Protein AF-A0A8H7SDT6-F1 (afdb_monomer_lite)

Organism: NCBI:txid1195481

pLDDT: mean 73.83, std 13.92, range [37.19, 90.38]

Foldseek 3Di:
DVVVVVVVVVVVPDDDDQDAPLLVVLVVLLVVLVVQCVVCVVVVVLVSNLCSLQVVLLLNLLSLLCLQFLVPVHRNPCDPSVVVVVVVCVVCVPLSLVSNLVVLVCLQPVDPPDPPNVRSVVSSVVSLCCSLPVSLVVVCVVCLVRVVVSVDDSCNCVVPVVSVVRSNVSSNVSSVVVVVSNVVVVQAFDDWAAPPRSPKIWTWGDDPNDIDIDIDD

Radius of gyration: 19.82 Å; chains: 1; bounding box: 47×37×62 Å

Sequence (217 aa):
MTLLHTLFSLSSTSSSSRSHTFPPIFVLFHMLFQISHLVAHLFGILTLERFCVVYGTSLYWTGWLMGTFVFKSERLPLDFTVIAFWLLMLERRNAWGLIQWEFASQLEDTSQDQPIAFGNTVRLITYRIWTIFGVGLAWACIYLPLATHDGYSLSSLLLNPMNLIRWYFATIISGLGMICYWSFWTFQYRGVVWQRELRKGIAVWYSDGIARAADII

Structure (mmCIF, N/CA/C/O backbone):
data_AF-A0A8H7SDT6-F1
#
_entry.id   AF-A0A8H7SDT6-F1
#
loop_
_atom_site.group_PDB
_atom_site.id
_atom_site.type_symbol
_atom_site.label_atom_id
_atom_site.label_alt_id
_atom_site.label_comp_id
_atom_site.label_asym_id
_atom_site.label_entity_id
_atom_site.label_seq_id
_atom_site.pdbx_PDB_ins_code
_atom_site.Cartn_x
_atom_site.Cartn_y
_atom_site.Cartn_z
_atom_site.occupancy
_atom_site.B_iso_or_equiv
_atom_site.auth_seq_id
_atom_site.auth_comp_id
_atom_site.auth_asym_id
_atom_site.auth_atom_id
_atom_site.pdbx_PDB_model_num
ATOM 1 N N . MET A 1 1 ? -17.157 -15.741 -17.767 1.00 43.75 1 MET A N 1
ATOM 2 C CA . MET A 1 1 ? -16.153 -16.067 -18.811 1.00 43.75 1 MET A CA 1
ATOM 3 C C . MET A 1 1 ? -15.942 -14.943 -19.822 1.00 43.75 1 MET A C 1
ATOM 5 O O . MET A 1 1 ? -14.801 -14.699 -20.178 1.00 43.75 1 MET A O 1
ATOM 9 N N . THR A 1 2 ? -16.978 -14.216 -20.242 1.00 39.56 2 THR A N 1
ATOM 10 C CA . THR A 1 2 ? -16.886 -13.112 -21.221 1.00 39.56 2 THR A CA 1
ATOM 11 C C . THR A 1 2 ? -16.048 -11.913 -20.758 1.00 39.56 2 THR A C 1
ATOM 13 O O . THR A 1 2 ? -15.334 -11.339 -21.572 1.00 39.56 2 THR A O 1
ATOM 16 N N . LEU A 1 3 ? -16.061 -11.586 -19.459 1.00 37.41 3 LEU A N 1
ATOM 17 C CA . LEU A 1 3 ? -15.302 -10.465 -18.872 1.00 37.41 3 LEU A CA 1
ATOM 18 C C . LEU A 1 3 ? -13.789 -10.753 -18.762 1.00 37.41 3 LEU A C 1
ATOM 20 O O . LEU A 1 3 ? -12.955 -9.887 -18.997 1.00 37.41 3 LEU A O 1
ATOM 24 N N . LEU A 1 4 ? -13.428 -12.011 -18.486 1.00 38.66 4 LEU A N 1
ATOM 25 C CA . LEU A 1 4 ? -12.032 -12.463 -18.446 1.00 38.66 4 LEU A CA 1
ATOM 26 C C . LEU A 1 4 ? -11.419 -12.506 -19.856 1.00 38.66 4 LEU A C 1
ATOM 28 O O . LEU A 1 4 ? -10.264 -12.145 -20.047 1.00 38.66 4 LEU A O 1
ATOM 32 N N . HIS A 1 5 ? -12.222 -12.905 -20.847 1.00 40.00 5 HIS A N 1
ATOM 33 C CA . HIS A 1 5 ? -11.818 -12.941 -22.251 1.00 40.00 5 HIS A CA 1
ATOM 34 C C . HIS A 1 5 ? -11.671 -11.535 -22.851 1.00 40.00 5 HIS A C 1
ATOM 36 O O . HIS A 1 5 ? -10.777 -11.322 -23.662 1.00 40.00 5 HIS A O 1
ATOM 42 N N . THR A 1 6 ? -12.499 -10.572 -22.418 1.00 44.81 6 THR A N 1
ATOM 43 C CA . THR A 1 6 ? -12.369 -9.155 -22.809 1.00 44.81 6 THR A CA 1
ATOM 44 C C . THR A 1 6 ? -11.182 -8.468 -22.133 1.00 44.81 6 THR A C 1
ATOM 46 O O . THR A 1 6 ? -10.499 -7.676 -22.778 1.00 44.81 6 THR A O 1
ATOM 49 N N . LEU A 1 7 ? -10.865 -8.820 -20.881 1.00 42.88 7 LEU A N 1
ATOM 50 C CA . LEU A 1 7 ? -9.640 -8.370 -20.203 1.00 42.88 7 LEU A CA 1
ATOM 51 C C . LEU A 1 7 ? -8.373 -8.911 -20.890 1.00 42.88 7 LEU A C 1
ATOM 53 O O . LEU A 1 7 ? -7.424 -8.160 -21.114 1.00 42.88 7 LEU A O 1
ATOM 57 N N . PHE A 1 8 ? -8.370 -10.185 -21.299 1.00 43.62 8 PHE A N 1
ATOM 58 C CA . PHE A 1 8 ? -7.257 -10.769 -22.055 1.00 43.62 8 PHE A CA 1
ATOM 59 C C . PHE A 1 8 ? -7.137 -10.200 -23.477 1.00 43.62 8 PHE A C 1
ATOM 61 O O . PHE A 1 8 ? -6.024 -9.984 -23.949 1.00 43.62 8 PHE A O 1
ATOM 68 N N . SER A 1 9 ? -8.255 -9.908 -24.154 1.00 41.97 9 SER A N 1
ATOM 69 C CA . SER A 1 9 ? -8.221 -9.355 -25.512 1.00 41.97 9 SER A CA 1
ATOM 70 C C . SER A 1 9 ? -7.807 -7.881 -25.551 1.00 41.97 9 SER A C 1
ATOM 72 O O . SER A 1 9 ? -7.074 -7.504 -26.460 1.00 41.97 9 SER A O 1
ATOM 74 N N . LEU A 1 10 ? -8.184 -7.054 -24.563 1.00 45.53 10 LEU A N 1
ATOM 75 C CA . LEU A 1 10 ? -7.701 -5.661 -24.489 1.00 45.53 10 LEU A CA 1
ATOM 76 C C . LEU A 1 10 ? -6.196 -5.574 -24.198 1.00 45.53 10 LEU A C 1
ATOM 78 O O . LEU A 1 10 ? -5.529 -4.664 -24.681 1.00 45.53 10 LEU A O 1
ATOM 82 N N . SER A 1 11 ? -5.652 -6.556 -23.476 1.00 43.59 11 SER A N 1
ATOM 83 C CA . SER A 1 11 ? -4.210 -6.666 -23.211 1.00 43.59 11 SER A CA 1
ATOM 84 C C . SER A 1 11 ? -3.388 -6.975 -24.474 1.00 43.59 11 SER A C 1
ATOM 86 O O . SER A 1 11 ? -2.169 -6.831 -24.468 1.00 43.59 11 SER A O 1
ATOM 88 N N . SER A 1 12 ? -4.038 -7.426 -25.555 1.00 39.81 12 SER A N 1
ATOM 89 C CA . SER A 1 12 ? -3.375 -7.949 -26.758 1.00 39.81 12 SER A CA 1
ATOM 90 C C . SER A 1 12 ? -3.260 -6.952 -27.920 1.00 39.81 12 SER A C 1
ATOM 92 O O . SER A 1 12 ? -2.607 -7.255 -28.914 1.00 39.81 12 SER A O 1
ATOM 94 N N . THR A 1 13 ? -3.850 -5.755 -27.813 1.00 37.19 13 THR A N 1
ATOM 95 C CA . THR A 1 13 ? -3.964 -4.808 -28.942 1.00 37.19 13 THR A CA 1
ATOM 96 C C . THR A 1 13 ? -2.941 -3.666 -28.982 1.00 37.19 13 THR A C 1
ATOM 98 O O . THR A 1 13 ? -3.062 -2.790 -29.832 1.00 37.19 13 THR A O 1
ATOM 101 N N . SER A 1 14 ? -1.895 -3.663 -28.149 1.00 39.12 14 SER A N 1
ATOM 102 C CA . SER A 1 14 ? -0.826 -2.649 -28.227 1.00 39.12 14 SER A CA 1
ATOM 103 C C . SER A 1 14 ? 0.556 -3.271 -28.437 1.00 39.12 14 SER A C 1
ATOM 105 O O . SER A 1 14 ? 1.418 -3.233 -27.562 1.00 39.12 14 SER A O 1
ATOM 107 N N . SER A 1 15 ? 0.792 -3.849 -29.614 1.00 42.88 15 SER A N 1
ATOM 108 C CA . SER A 1 15 ? 2.134 -4.250 -30.042 1.00 42.88 15 SER A CA 1
ATOM 109 C C . SER A 1 15 ? 2.679 -3.277 -31.087 1.00 42.88 15 SER A C 1
ATOM 111 O O . SER A 1 15 ? 2.311 -3.373 -32.255 1.00 42.88 15 SER A O 1
ATOM 113 N N . SER A 1 16 ? 3.577 -2.373 -30.680 1.00 42.41 16 SER A N 1
ATOM 114 C CA . SER A 1 16 ? 4.686 -1.885 -31.521 1.00 42.41 16 SER A CA 1
ATOM 115 C C . SER A 1 16 ? 5.548 -0.853 -30.775 1.00 42.41 16 SER A C 1
ATOM 117 O O . SER A 1 16 ? 5.334 0.344 -30.929 1.00 42.41 16 SER A O 1
ATOM 119 N N . SER A 1 17 ? 6.537 -1.340 -30.014 1.00 40.00 17 SER A N 1
ATOM 120 C CA . SER A 1 17 ? 7.927 -0.837 -29.893 1.00 40.00 17 SER A CA 1
ATOM 121 C C . SER A 1 17 ? 8.474 -1.168 -28.498 1.00 40.00 17 SER A C 1
ATOM 123 O O . SER A 1 17 ? 8.048 -0.549 -27.541 1.00 40.00 17 SER A O 1
ATOM 125 N N . ARG A 1 18 ? 9.390 -2.147 -28.389 1.00 48.03 18 ARG A N 1
ATOM 126 C CA . ARG A 1 18 ? 10.001 -2.648 -27.130 1.00 48.03 18 ARG A CA 1
ATOM 127 C C . ARG A 1 18 ? 9.020 -2.776 -25.959 1.00 48.03 18 ARG A C 1
ATOM 129 O O . ARG A 1 18 ? 8.924 -1.901 -25.117 1.00 48.03 18 ARG A O 1
ATOM 136 N N . SER A 1 19 ? 8.362 -3.926 -25.884 1.00 56.31 19 SER A N 1
ATOM 137 C CA . SER A 1 19 ? 7.529 -4.322 -24.750 1.00 56.31 19 SER A CA 1
ATOM 138 C C . SER A 1 19 ? 8.349 -4.354 -23.458 1.00 56.31 19 SER A C 1
ATOM 140 O O . SER A 1 19 ? 9.050 -5.331 -23.205 1.00 56.31 19 SER A O 1
ATOM 142 N N . HIS A 1 20 ? 8.264 -3.282 -22.674 1.00 68.00 20 HIS A N 1
ATOM 143 C CA . HIS A 1 20 ? 8.811 -3.224 -21.328 1.00 68.00 20 HIS A CA 1
ATOM 144 C C . HIS A 1 20 ? 8.036 -4.167 -20.401 1.00 68.00 20 HIS A C 1
ATOM 146 O O . HIS A 1 20 ? 6.814 -4.307 -20.496 1.00 68.00 20 HIS A O 1
ATOM 152 N N . THR A 1 21 ? 8.731 -4.806 -19.464 1.00 75.69 21 THR A N 1
ATOM 153 C CA . THR A 1 21 ? 8.127 -5.791 -18.554 1.00 75.69 21 THR A CA 1
ATOM 154 C C . THR A 1 21 ? 7.297 -5.163 -17.431 1.00 75.69 21 THR A C 1
ATOM 156 O O . THR A 1 21 ? 6.429 -5.834 -16.876 1.00 75.69 21 THR A O 1
ATOM 159 N N . PHE A 1 22 ? 7.492 -3.882 -17.093 1.00 79.75 22 PHE A N 1
ATOM 160 C CA . PHE A 1 22 ? 6.820 -3.258 -15.942 1.00 79.75 22 PHE A CA 1
ATOM 161 C C . PHE A 1 22 ? 5.282 -3.184 -16.056 1.00 79.75 22 PHE A C 1
ATOM 163 O O . PHE A 1 22 ? 4.613 -3.634 -15.121 1.00 79.75 22 PHE A O 1
ATOM 170 N N . PRO A 1 23 ? 4.681 -2.680 -17.157 1.00 78.62 23 PRO A N 1
ATOM 171 C CA . PRO A 1 23 ? 3.223 -2.618 -17.288 1.00 78.62 23 PRO A CA 1
ATOM 172 C C . PRO A 1 23 ? 2.503 -3.970 -17.111 1.00 78.62 23 PRO A C 1
ATOM 174 O O . PRO A 1 23 ? 1.574 -4.024 -16.300 1.00 78.62 23 PRO A O 1
ATOM 177 N N . PRO A 1 24 ? 2.910 -5.083 -17.762 1.00 78.69 24 PRO A N 1
ATOM 178 C CA . PRO A 1 24 ? 2.239 -6.367 -17.559 1.00 78.69 24 PRO A CA 1
ATOM 179 C C . PRO A 1 24 ? 2.420 -6.921 -16.138 1.00 78.69 24 PRO A C 1
ATOM 181 O O . PRO A 1 24 ? 1.489 -7.529 -15.611 1.00 78.69 24 PRO A O 1
ATOM 184 N N . ILE A 1 25 ? 3.556 -6.673 -15.471 1.00 83.56 25 ILE A N 1
ATOM 185 C CA . ILE A 1 25 ? 3.744 -7.046 -14.055 1.00 83.56 25 ILE A CA 1
ATOM 186 C C . ILE A 1 25 ? 2.787 -6.259 -13.161 1.00 83.56 25 ILE A C 1
ATOM 188 O O . ILE A 1 25 ? 2.168 -6.829 -12.263 1.00 83.56 25 ILE A O 1
ATOM 192 N N . PHE A 1 26 ? 2.649 -4.954 -13.397 1.00 84.25 26 PHE A N 1
ATOM 193 C CA . PHE A 1 26 ? 1.745 -4.115 -12.620 1.00 84.25 26 PHE A CA 1
ATOM 194 C C . PHE A 1 26 ? 0.282 -4.544 -12.804 1.00 84.25 26 PHE A C 1
ATOM 196 O O . PHE A 1 26 ? -0.457 -4.641 -11.824 1.00 84.25 26 PHE A O 1
ATOM 203 N N . VAL A 1 27 ? -0.126 -4.883 -14.032 1.00 82.12 27 VAL A N 1
ATOM 204 C CA . VAL A 1 27 ? -1.462 -5.435 -14.312 1.00 82.12 27 VAL A CA 1
ATOM 205 C C . VAL A 1 27 ? -1.656 -6.787 -13.624 1.00 82.12 27 VAL A C 1
ATOM 207 O O . VAL A 1 27 ? -2.695 -7.009 -13.003 1.00 82.12 27 VAL A O 1
ATOM 210 N N . LEU A 1 28 ? -0.662 -7.678 -13.663 1.00 84.94 28 LEU A N 1
ATOM 211 C CA . LEU A 1 28 ? -0.719 -8.952 -12.946 1.00 84.94 28 LEU A CA 1
ATOM 212 C C . LEU A 1 28 ? -0.875 -8.733 -11.436 1.00 84.94 28 LEU A C 1
ATOM 214 O O . LEU A 1 28 ? -1.731 -9.357 -10.812 1.00 84.94 28 LEU A O 1
ATOM 218 N N . PHE A 1 29 ? -0.099 -7.814 -10.857 1.00 87.75 29 PHE A N 1
ATOM 219 C CA . PHE A 1 29 ? -0.225 -7.433 -9.454 1.00 87.75 29 PHE A CA 1
ATOM 220 C C . PHE A 1 29 ? -1.623 -6.885 -9.140 1.00 87.75 29 PHE A C 1
ATOM 222 O O . PHE A 1 29 ? -2.227 -7.307 -8.158 1.00 87.75 29 PHE A O 1
ATOM 229 N N . HIS A 1 30 ? -2.174 -6.007 -9.985 1.00 84.50 30 HIS A N 1
ATOM 230 C CA . HIS A 1 30 ? -3.542 -5.501 -9.842 1.00 84.50 30 HIS A CA 1
ATOM 231 C C . HIS A 1 30 ? -4.562 -6.648 -9.830 1.00 84.50 30 HIS A C 1
ATOM 233 O O . HIS A 1 30 ? -5.402 -6.718 -8.936 1.00 84.50 30 HIS A O 1
ATOM 239 N N . MET A 1 31 ? -4.472 -7.581 -10.781 1.00 83.56 31 MET A N 1
ATOM 240 C CA . MET A 1 31 ? -5.381 -8.727 -10.850 1.00 83.56 31 MET A CA 1
ATOM 241 C C . MET A 1 31 ? -5.257 -9.617 -9.610 1.00 83.56 31 MET A C 1
ATOM 243 O O . MET A 1 31 ? -6.269 -9.995 -9.026 1.00 83.56 31 MET A O 1
ATOM 247 N N . LEU A 1 32 ? -4.033 -9.907 -9.161 1.00 88.94 32 LEU A N 1
ATOM 248 C CA . LEU A 1 32 ? -3.786 -10.678 -7.941 1.00 88.94 32 LEU A CA 1
ATOM 249 C C . LEU A 1 32 ? -4.316 -9.969 -6.695 1.00 88.94 32 LEU A C 1
ATOM 251 O O . LEU A 1 32 ? -4.893 -10.622 -5.829 1.00 88.94 32 LEU A O 1
ATOM 255 N N . PHE A 1 33 ? -4.166 -8.648 -6.612 1.00 87.56 33 PHE A N 1
ATOM 256 C CA . PHE A 1 33 ? -4.707 -7.836 -5.528 1.00 87.56 33 PHE A CA 1
ATOM 257 C C . PHE A 1 33 ? -6.238 -7.934 -5.476 1.00 87.56 33 PHE A C 1
ATOM 259 O O . PHE A 1 33 ? -6.797 -8.254 -4.426 1.00 87.56 33 PHE A O 1
ATOM 266 N N . GLN A 1 34 ? -6.910 -7.759 -6.618 1.00 83.88 34 GLN A N 1
ATOM 267 C CA . GLN A 1 34 ? -8.369 -7.861 -6.718 1.00 83.88 34 GLN A CA 1
ATOM 268 C C . GLN A 1 34 ? -8.876 -9.273 -6.407 1.00 83.88 34 GLN A C 1
ATOM 270 O O . GLN A 1 34 ? -9.829 -9.435 -5.647 1.00 83.88 34 GLN A O 1
ATOM 275 N N . ILE A 1 35 ? -8.221 -10.307 -6.946 1.00 85.88 35 ILE A N 1
ATOM 276 C CA . ILE A 1 35 ? -8.571 -11.707 -6.679 1.00 85.88 35 ILE A CA 1
ATOM 277 C C . ILE A 1 35 ? -8.374 -12.030 -5.198 1.00 85.88 35 ILE A C 1
ATOM 279 O O . ILE A 1 35 ? -9.262 -12.617 -4.591 1.00 85.88 35 ILE A O 1
ATOM 283 N N . SER A 1 36 ? -7.255 -11.622 -4.597 1.00 88.19 36 SER A N 1
ATOM 284 C CA . SER A 1 36 ? -6.976 -11.875 -3.176 1.00 88.19 36 SER A CA 1
ATOM 285 C C . SER A 1 36 ? -8.022 -11.217 -2.285 1.00 88.19 36 SER A C 1
ATOM 287 O O . SER A 1 36 ? -8.520 -11.843 -1.352 1.00 88.19 36 SER A O 1
ATOM 289 N N . HIS A 1 37 ? -8.412 -9.984 -2.610 1.00 83.50 37 HIS A N 1
ATOM 290 C CA . HIS A 1 37 ? -9.448 -9.268 -1.882 1.00 83.50 37 HIS A CA 1
ATOM 291 C C . HIS A 1 37 ? -10.833 -9.914 -2.071 1.00 83.50 37 HIS A C 1
ATOM 293 O O . HIS A 1 37 ? -11.572 -10.092 -1.104 1.00 83.50 37 HIS A O 1
ATOM 299 N N . LEU A 1 38 ? -11.171 -10.344 -3.291 1.00 84.50 38 LEU A N 1
ATOM 300 C CA . LEU A 1 38 ? -12.404 -11.083 -3.571 1.00 84.50 38 LEU A CA 1
ATOM 301 C C . LEU A 1 38 ? -12.450 -12.417 -2.812 1.00 84.50 38 LEU A C 1
ATOM 303 O O . LEU A 1 38 ? -13.470 -12.742 -2.211 1.00 84.50 38 LEU A O 1
ATOM 307 N N . VAL A 1 39 ? -11.352 -13.173 -2.799 1.00 86.12 39 VAL A N 1
ATOM 308 C CA . VAL A 1 39 ? -11.220 -14.437 -2.060 1.00 86.12 39 VAL A CA 1
ATOM 309 C C . VAL A 1 39 ? -11.364 -14.189 -0.560 1.00 86.12 39 VAL A C 1
ATOM 311 O O . VAL A 1 39 ? -12.178 -14.846 0.087 1.00 86.12 39 VAL A O 1
ATOM 314 N N . ALA A 1 40 ? -10.650 -13.205 -0.008 1.00 87.38 40 ALA A N 1
ATOM 315 C CA . ALA A 1 40 ? -10.779 -12.833 1.398 1.00 87.38 40 ALA A CA 1
ATOM 316 C C . ALA A 1 40 ? -12.236 -12.499 1.755 1.00 87.38 40 ALA A C 1
ATOM 318 O O . ALA A 1 40 ? -12.760 -12.968 2.768 1.00 87.38 40 ALA A O 1
ATOM 319 N N . HIS A 1 41 ? -12.919 -11.773 0.870 1.00 82.19 41 HIS A N 1
ATOM 320 C CA . HIS A 1 41 ? -14.311 -11.393 1.046 1.00 82.19 41 HIS A CA 1
ATOM 321 C C . HIS A 1 41 ? -15.275 -12.592 0.994 1.00 82.19 41 HIS A C 1
ATOM 323 O O . HIS A 1 41 ? -16.106 -12.749 1.896 1.00 82.19 41 HIS A O 1
ATOM 329 N N . LEU A 1 42 ? -15.154 -13.449 -0.025 1.00 84.19 42 LEU A N 1
ATOM 330 C CA . LEU A 1 42 ? -16.029 -14.608 -0.238 1.00 84.19 42 LEU A CA 1
ATOM 331 C C . LEU A 1 42 ? -15.897 -15.648 0.877 1.00 84.19 42 LEU A C 1
ATOM 333 O O . LEU A 1 42 ? -16.906 -16.169 1.346 1.00 84.19 42 LEU A O 1
ATOM 337 N N . PHE A 1 43 ? -14.671 -15.916 1.326 1.00 88.00 43 PHE A N 1
ATOM 338 C CA . PHE A 1 43 ? -14.394 -16.938 2.338 1.00 88.00 43 PHE A CA 1
ATOM 339 C C . PHE A 1 43 ? -14.342 -16.393 3.771 1.00 88.00 43 PHE A C 1
ATOM 341 O O . PHE A 1 43 ? -14.161 -17.165 4.706 1.00 88.00 43 PHE A O 1
ATOM 348 N N . GLY A 1 44 ? -14.503 -15.081 3.969 1.00 84.50 44 GLY A N 1
ATOM 349 C CA . GLY A 1 44 ? -14.465 -14.479 5.306 1.00 84.50 44 GLY A CA 1
ATOM 350 C C . GLY A 1 44 ? -13.086 -14.518 5.966 1.00 84.50 44 GLY A C 1
ATOM 351 O O . GLY A 1 44 ? -12.995 -14.589 7.186 1.00 84.50 44 GLY A O 1
ATOM 352 N N . ILE A 1 45 ? -12.008 -14.473 5.179 1.00 87.94 45 ILE A N 1
ATOM 353 C CA . ILE A 1 45 ? -10.633 -14.540 5.688 1.00 87.94 45 ILE A CA 1
ATOM 354 C C . ILE A 1 45 ? -10.170 -13.130 6.072 1.00 87.94 45 ILE A C 1
ATOM 356 O O . ILE A 1 45 ? -9.499 -12.435 5.309 1.00 87.94 45 ILE A O 1
ATOM 360 N N . LEU A 1 46 ? -10.525 -12.705 7.280 1.00 84.31 46 LEU A N 1
ATOM 361 C CA . LEU A 1 46 ? -10.327 -11.333 7.766 1.00 84.31 46 LEU A CA 1
ATOM 362 C C . LEU A 1 46 ? -8.858 -10.925 7.855 1.00 84.31 46 LEU A C 1
ATOM 364 O O . LEU A 1 46 ? -8.501 -9.791 7.549 1.00 84.31 46 LEU A O 1
ATOM 368 N N . THR A 1 47 ? -7.986 -11.855 8.239 1.00 86.31 47 THR A N 1
ATOM 369 C CA . THR A 1 47 ? -6.541 -11.606 8.300 1.00 86.31 47 THR A CA 1
ATOM 370 C C . THR A 1 47 ? -5.977 -11.300 6.913 1.00 86.31 47 THR A C 1
ATOM 372 O O . THR A 1 47 ? -5.156 -10.396 6.766 1.00 86.31 47 THR A O 1
ATOM 375 N N . LEU A 1 48 ? -6.458 -12.005 5.884 1.00 87.62 48 LEU A N 1
ATOM 376 C CA . LEU A 1 48 ? -6.068 -11.751 4.501 1.00 87.62 48 LEU A CA 1
ATOM 377 C C . LEU A 1 48 ? -6.612 -10.401 4.022 1.00 87.62 48 LEU A C 1
ATOM 379 O O . LEU A 1 48 ? -5.862 -9.637 3.427 1.00 87.62 48 LEU A O 1
ATOM 383 N N . GLU A 1 49 ? -7.867 -10.071 4.342 1.00 85.75 49 GLU A N 1
ATOM 384 C CA . GLU A 1 49 ? -8.472 -8.770 4.014 1.00 85.75 49 GLU A CA 1
ATOM 385 C C . GLU A 1 49 ? -7.669 -7.614 4.632 1.00 85.75 49 GLU A C 1
ATOM 387 O O . GLU A 1 49 ? -7.284 -6.684 3.924 1.00 85.75 49 GLU A O 1
ATOM 392 N N . ARG A 1 50 ? -7.297 -7.721 5.916 1.00 87.38 50 ARG A N 1
ATOM 393 C CA . ARG A 1 50 ? -6.428 -6.747 6.600 1.00 87.38 50 ARG A CA 1
ATOM 394 C C . ARG A 1 50 ? -5.077 -6.600 5.908 1.00 87.38 50 ARG A C 1
ATOM 396 O O . ARG A 1 50 ? -4.644 -5.476 5.662 1.00 87.38 50 ARG A O 1
ATOM 403 N N . PHE A 1 51 ? -4.413 -7.701 5.557 1.00 89.44 51 PHE A N 1
ATOM 404 C CA . PHE A 1 51 ? -3.122 -7.631 4.870 1.00 89.44 51 PHE A CA 1
ATOM 405 C C . PHE A 1 51 ? -3.226 -7.054 3.458 1.00 89.44 51 PHE A C 1
ATOM 407 O O . PHE A 1 51 ? -2.379 -6.244 3.075 1.00 89.44 51 PHE A O 1
ATOM 414 N N . CYS A 1 52 ? -4.270 -7.401 2.705 1.00 88.69 52 CYS A N 1
ATOM 415 C CA . CYS A 1 52 ? -4.547 -6.794 1.408 1.00 88.69 52 CYS A CA 1
ATOM 416 C C . CYS A 1 52 ? -4.731 -5.278 1.550 1.00 88.69 52 CYS A C 1
ATOM 418 O O . CYS A 1 52 ? -4.076 -4.521 0.840 1.00 88.69 52 CYS A O 1
ATOM 420 N N . VAL A 1 53 ? -5.538 -4.820 2.507 1.00 87.75 53 VAL A N 1
ATOM 421 C CA . VAL A 1 53 ? -5.772 -3.385 2.719 1.00 87.75 53 VAL A CA 1
ATOM 422 C C . VAL A 1 53 ? -4.496 -2.663 3.157 1.00 87.75 53 VAL A C 1
ATOM 424 O O . VAL A 1 53 ? -4.130 -1.654 2.563 1.00 87.75 53 VAL A O 1
ATOM 427 N N . VAL A 1 54 ? -3.780 -3.173 4.157 1.00 88.50 54 VAL A N 1
ATOM 428 C CA . VAL A 1 54 ? -2.618 -2.486 4.745 1.00 88.50 54 VAL A CA 1
ATOM 429 C C . VAL A 1 54 ? -1.409 -2.506 3.802 1.00 88.50 54 VAL A C 1
ATOM 431 O O . VAL A 1 54 ? -0.837 -1.464 3.463 1.00 88.50 54 VAL A O 1
ATOM 434 N N . TYR A 1 55 ? -1.009 -3.697 3.356 1.00 89.81 55 TYR A N 1
ATOM 435 C CA . TYR A 1 55 ? 0.209 -3.887 2.570 1.00 89.81 55 TYR A CA 1
ATOM 436 C C . TYR A 1 55 ? -0.055 -3.786 1.071 1.00 89.81 55 TYR A C 1
ATOM 438 O O . TYR A 1 55 ? 0.720 -3.155 0.352 1.00 89.81 55 TYR A O 1
ATOM 446 N N . GLY A 1 56 ? -1.159 -4.369 0.604 1.00 88.50 56 GLY A N 1
ATOM 447 C CA . GLY A 1 56 ? -1.524 -4.373 -0.810 1.00 88.50 56 GLY A CA 1
ATOM 448 C C . GLY A 1 56 ? -1.834 -2.974 -1.342 1.00 88.50 56 GLY A C 1
ATOM 449 O O . GLY A 1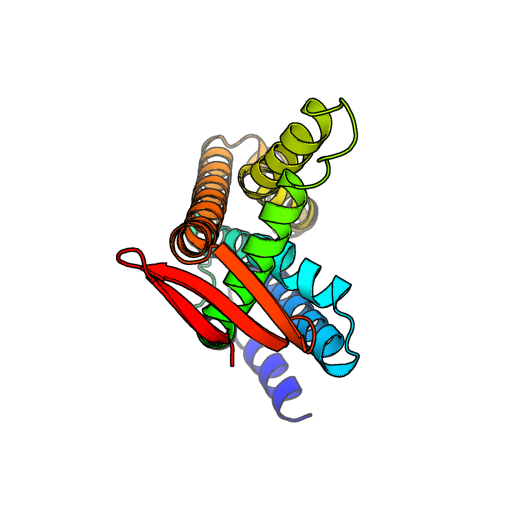 56 ? -1.317 -2.621 -2.397 1.00 88.50 56 GLY A O 1
ATOM 450 N N . THR A 1 57 ? -2.565 -2.137 -0.596 1.00 87.31 57 THR A N 1
ATOM 451 C CA . THR A 1 57 ? -2.827 -0.740 -1.003 1.00 87.31 57 THR A CA 1
ATOM 452 C C . THR A 1 57 ? -1.535 0.070 -1.101 1.00 87.31 57 THR A C 1
ATOM 454 O O . THR A 1 57 ? -1.333 0.800 -2.069 1.00 87.31 57 THR A O 1
ATOM 457 N N . SER A 1 58 ? -0.6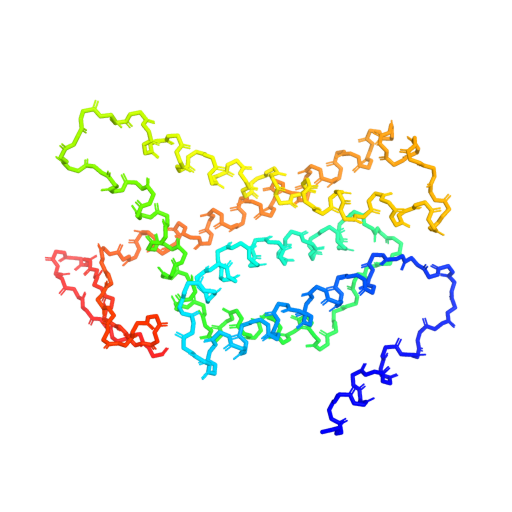18 -0.112 -0.145 1.00 88.75 58 SER A N 1
ATOM 458 C CA . SER A 1 58 ? 0.692 0.550 -0.154 1.00 88.75 58 SER A CA 1
ATOM 459 C C . SER A 1 58 ? 1.534 0.123 -1.366 1.00 88.75 58 SER A C 1
ATOM 461 O O . SER A 1 58 ? 2.098 0.973 -2.061 1.00 88.75 58 SER A O 1
ATOM 463 N N . LEU A 1 59 ? 1.586 -1.184 -1.658 1.00 90.00 59 LEU A N 1
ATOM 464 C CA . LEU A 1 59 ? 2.235 -1.739 -2.853 1.00 90.00 59 LEU A CA 1
ATOM 465 C C . LEU A 1 59 ? 1.601 -1.212 -4.139 1.00 90.00 59 LEU A C 1
ATOM 467 O O . LEU A 1 59 ? 2.329 -0.775 -5.026 1.00 90.00 59 LEU A O 1
ATOM 471 N N . TYR A 1 60 ? 0.273 -1.193 -4.225 1.00 88.56 60 TYR A N 1
ATOM 472 C CA . TYR A 1 60 ? -0.441 -0.705 -5.396 1.00 88.56 60 TYR A CA 1
ATOM 473 C C . TYR A 1 60 ? -0.142 0.767 -5.677 1.00 88.56 60 TYR A C 1
ATOM 475 O O . TYR A 1 60 ? 0.273 1.118 -6.781 1.00 88.56 60 TYR A O 1
ATOM 483 N N . TRP A 1 61 ? -0.312 1.619 -4.664 1.00 86.69 61 TRP A N 1
ATOM 484 C CA . TRP A 1 61 ? -0.099 3.060 -4.770 1.00 86.69 61 TRP A CA 1
ATOM 485 C C . TRP A 1 61 ? 1.334 3.385 -5.201 1.00 86.69 61 TRP A C 1
ATOM 487 O O . TRP A 1 61 ? 1.553 4.160 -6.133 1.00 86.69 61 TRP A O 1
ATOM 497 N N . THR A 1 62 ? 2.309 2.698 -4.602 1.00 89.12 62 THR A N 1
ATOM 498 C CA . THR A 1 62 ? 3.726 2.862 -4.944 1.00 89.12 62 THR A CA 1
ATOM 499 C C . THR A 1 62 ? 4.023 2.388 -6.364 1.00 89.12 62 THR A C 1
ATOM 501 O O . THR A 1 62 ? 4.643 3.123 -7.127 1.00 89.12 62 THR A O 1
ATOM 504 N N . GLY A 1 63 ? 3.539 1.205 -6.757 1.00 87.81 63 GLY A N 1
ATOM 505 C CA . GLY A 1 63 ? 3.742 0.665 -8.104 1.00 87.81 63 GLY A CA 1
ATOM 506 C C . GLY A 1 63 ? 3.141 1.561 -9.186 1.00 87.81 63 GLY A C 1
ATOM 507 O O . GLY A 1 63 ? 3.777 1.815 -10.209 1.00 87.81 63 GLY A O 1
ATOM 508 N N . TRP A 1 64 ? 1.960 2.127 -8.929 1.00 84.88 64 TRP A N 1
ATOM 509 C CA . TRP A 1 64 ? 1.311 3.063 -9.844 1.00 84.88 64 TRP A CA 1
ATOM 510 C C . TRP A 1 64 ? 2.117 4.359 -10.010 1.00 84.88 64 TRP A C 1
ATOM 512 O O . TRP A 1 64 ? 2.359 4.809 -11.135 1.00 84.88 64 TRP A O 1
ATOM 522 N N . LEU A 1 65 ? 2.600 4.939 -8.904 1.00 85.38 65 LEU A N 1
ATOM 523 C CA . LEU A 1 65 ? 3.461 6.123 -8.940 1.00 85.38 65 LEU A CA 1
ATOM 524 C C . LEU A 1 65 ? 4.781 5.841 -9.666 1.00 85.38 65 LEU A C 1
ATOM 526 O O . LEU A 1 65 ? 5.237 6.669 -10.452 1.00 85.38 65 LEU A O 1
ATOM 530 N N . MET A 1 66 ? 5.377 4.665 -9.473 1.00 82.38 66 MET A N 1
ATOM 531 C CA . MET A 1 66 ? 6.597 4.267 -10.182 1.00 82.38 66 MET A CA 1
ATOM 532 C C . MET A 1 66 ? 6.364 4.143 -11.688 1.00 82.38 66 MET A C 1
ATOM 534 O O . MET A 1 66 ? 7.111 4.732 -12.470 1.00 82.38 66 MET A O 1
ATOM 538 N N . GLY A 1 67 ? 5.283 3.474 -12.096 1.00 78.69 67 GLY A N 1
ATOM 539 C CA . GLY A 1 67 ? 4.848 3.399 -13.494 1.00 78.69 67 GLY A CA 1
ATOM 540 C C . GLY A 1 67 ? 4.578 4.757 -14.138 1.00 78.69 67 GLY A C 1
ATOM 541 O O . GLY A 1 67 ? 4.796 4.933 -15.332 1.00 78.69 67 GLY A O 1
ATOM 542 N N . THR A 1 68 ? 4.148 5.741 -13.348 1.00 77.19 68 THR A N 1
ATOM 543 C CA . THR A 1 68 ? 3.807 7.080 -13.846 1.00 77.19 68 THR A CA 1
ATOM 544 C C . THR A 1 68 ? 5.018 8.021 -13.900 1.00 77.19 68 THR A C 1
ATOM 546 O O . THR A 1 68 ? 5.184 8.770 -14.865 1.00 77.19 68 THR A O 1
ATOM 549 N N . PHE A 1 69 ? 5.870 8.012 -12.869 1.00 73.06 69 PHE A N 1
ATOM 550 C CA . PHE A 1 69 ? 6.940 9.001 -12.681 1.00 73.06 69 PHE A CA 1
ATOM 551 C C . PHE A 1 69 ? 8.342 8.499 -13.051 1.00 73.06 69 PHE A C 1
ATOM 553 O O . PHE A 1 69 ? 9.184 9.301 -13.474 1.00 73.06 69 PHE A O 1
ATOM 560 N N . VAL A 1 70 ? 8.617 7.200 -12.894 1.00 72.19 70 VAL A N 1
ATOM 561 C CA . VAL A 1 70 ? 9.951 6.618 -13.121 1.00 72.19 70 VAL A CA 1
ATOM 562 C C . VAL A 1 70 ? 10.088 6.158 -14.572 1.00 72.19 70 VAL A C 1
ATOM 564 O O . VAL A 1 70 ? 11.044 6.541 -15.252 1.00 72.19 70 VAL A O 1
ATOM 567 N N . PHE A 1 71 ? 9.095 5.432 -15.084 1.00 68.81 71 PHE A N 1
ATOM 568 C CA . PHE A 1 71 ? 9.085 4.889 -16.445 1.00 68.81 71 PHE A CA 1
ATOM 569 C C . PHE A 1 71 ? 8.458 5.883 -17.440 1.00 68.81 71 PHE A C 1
ATOM 571 O O . PHE A 1 71 ? 7.352 5.712 -17.934 1.00 68.81 71 PHE A O 1
ATOM 578 N N . LYS A 1 72 ? 9.173 6.983 -17.726 1.00 56.25 72 LYS A N 1
ATOM 579 C CA . LYS A 1 72 ? 8.684 8.086 -18.586 1.00 56.25 72 LYS A CA 1
ATOM 580 C C . LYS A 1 72 ? 8.331 7.690 -20.029 1.00 56.25 72 LYS A C 1
ATOM 582 O O . LYS A 1 72 ? 7.571 8.426 -20.654 1.00 56.25 72 LYS A O 1
ATOM 587 N N . SER A 1 73 ? 8.918 6.621 -20.571 1.00 51.00 73 SER A N 1
ATOM 588 C CA . SER A 1 73 ? 8.722 6.199 -21.967 1.00 51.00 73 SER A CA 1
ATOM 589 C C . SER A 1 73 ? 7.390 5.489 -22.207 1.00 51.00 73 SER A C 1
ATOM 591 O O . SER A 1 73 ? 6.884 5.550 -23.319 1.00 51.00 73 SER A O 1
ATOM 593 N N . GLU A 1 74 ? 6.790 4.897 -21.175 1.00 55.44 74 GLU A N 1
ATOM 594 C CA . GLU A 1 74 ? 5.507 4.198 -21.255 1.00 55.44 74 GLU A CA 1
ATOM 595 C C . GLU A 1 74 ? 4.736 4.470 -19.968 1.00 55.44 74 GLU A C 1
ATOM 597 O O . GLU A 1 74 ? 4.768 3.695 -19.013 1.00 55.44 74 GLU A O 1
ATOM 602 N N . ARG A 1 75 ? 4.079 5.635 -19.916 1.00 58.62 75 ARG A N 1
ATOM 603 C CA . ARG A 1 75 ? 3.153 5.936 -18.822 1.00 58.62 75 ARG A CA 1
ATOM 604 C C . ARG A 1 75 ? 2.140 4.803 -18.764 1.00 58.62 75 ARG A C 1
ATOM 606 O O . ARG A 1 75 ? 1.525 4.518 -19.791 1.00 58.62 75 ARG A O 1
ATOM 613 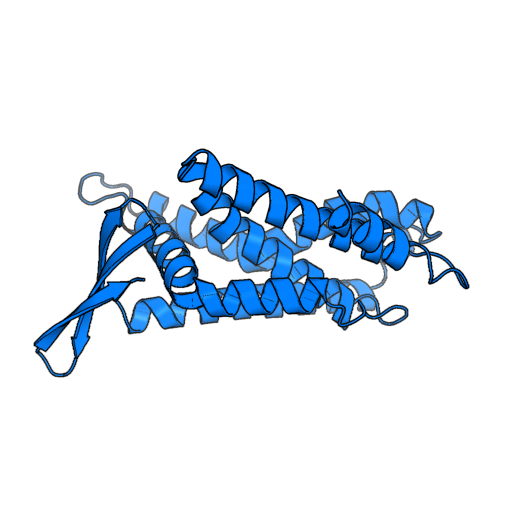N N . LEU A 1 76 ? 1.954 4.209 -17.582 1.00 61.53 76 LEU A N 1
ATOM 614 C CA . LEU A 1 76 ? 0.818 3.322 -17.338 1.00 61.53 76 LEU A CA 1
ATOM 615 C C . LEU A 1 76 ? -0.434 4.023 -17.884 1.00 61.53 76 LEU A C 1
ATOM 617 O O . LEU A 1 76 ? -0.753 5.123 -17.409 1.00 61.53 76 LEU A O 1
ATOM 621 N N . PRO A 1 77 ? -1.090 3.465 -18.914 1.00 61.62 77 PRO A N 1
ATOM 622 C CA . PRO A 1 77 ? -2.279 4.084 -19.457 1.00 61.62 77 PRO A CA 1
ATOM 623 C C . PRO A 1 77 ? -3.329 4.149 -18.349 1.00 61.62 77 PRO A C 1
ATOM 625 O O . PRO A 1 77 ? -3.407 3.286 -17.466 1.00 61.62 77 PRO A O 1
ATOM 628 N N . LEU A 1 78 ? -4.097 5.236 -18.347 1.00 62.81 78 LEU A N 1
ATOM 629 C CA . LEU A 1 78 ? -5.169 5.452 -17.384 1.00 62.81 78 LEU A CA 1
ATOM 630 C C . LEU A 1 78 ? -6.369 4.602 -17.821 1.00 62.81 78 LEU A C 1
ATOM 632 O O . LEU A 1 78 ? -7.382 5.105 -18.296 1.00 62.81 78 LEU A O 1
ATOM 636 N N . ASP A 1 79 ? -6.183 3.291 -17.728 1.00 68.00 79 ASP A N 1
ATOM 637 C CA . ASP A 1 79 ? -7.111 2.286 -18.214 1.00 68.00 79 ASP A CA 1
ATOM 638 C C . ASP A 1 79 ? -8.232 2.034 -17.211 1.00 68.00 79 ASP A C 1
ATOM 640 O O . ASP A 1 79 ? -8.161 2.385 -16.027 1.00 68.00 79 ASP A O 1
ATOM 644 N N . PHE A 1 80 ? -9.269 1.346 -17.687 1.00 65.88 80 PHE A N 1
ATOM 645 C CA . PHE A 1 80 ? -10.403 0.924 -16.872 1.00 65.88 80 PHE A CA 1
ATOM 646 C C . PHE A 1 80 ? -9.982 0.186 -15.590 1.00 65.88 80 PHE A C 1
ATOM 648 O O . PHE A 1 80 ? -10.637 0.331 -14.566 1.00 65.88 80 PHE A O 1
ATOM 655 N N . THR A 1 81 ? -8.872 -0.555 -15.603 1.00 64.75 81 THR A N 1
ATOM 656 C CA . THR A 1 81 ? -8.318 -1.250 -14.425 1.00 64.75 81 THR A CA 1
ATOM 657 C C . THR A 1 81 ? -7.842 -0.282 -13.344 1.00 64.75 81 THR A C 1
ATOM 659 O O . THR A 1 81 ? -8.167 -0.447 -12.167 1.00 64.75 81 THR A O 1
ATOM 662 N N . VAL A 1 82 ? -7.130 0.779 -13.727 1.00 67.50 82 VAL A N 1
ATOM 663 C CA . VAL A 1 82 ? -6.702 1.832 -12.800 1.00 67.50 82 VAL A CA 1
ATOM 664 C C . VAL A 1 82 ? -7.922 2.573 -12.256 1.00 67.50 82 VAL A C 1
ATOM 666 O O . VAL A 1 82 ? -8.018 2.783 -11.049 1.00 67.50 82 VAL A O 1
ATOM 669 N N . ILE A 1 83 ? -8.889 2.897 -13.119 1.00 73.31 83 ILE A N 1
ATOM 670 C CA . ILE A 1 83 ? -10.153 3.532 -12.720 1.00 73.31 83 ILE A CA 1
ATOM 671 C C . ILE A 1 83 ? -10.930 2.637 -11.746 1.00 73.31 83 ILE A C 1
ATOM 673 O O . ILE A 1 83 ? -11.400 3.124 -10.724 1.00 73.31 83 ILE A O 1
ATOM 677 N N . ALA A 1 84 ? -11.018 1.331 -12.003 1.00 67.31 84 ALA A N 1
ATOM 678 C CA . ALA A 1 84 ? -11.698 0.373 -11.136 1.00 67.31 84 ALA A CA 1
ATOM 679 C C . ALA A 1 84 ? -11.040 0.273 -9.753 1.00 67.31 84 ALA A C 1
ATOM 681 O O . ALA A 1 84 ? -11.746 0.213 -8.749 1.00 67.31 84 ALA A O 1
ATOM 682 N N . PHE A 1 85 ? -9.704 0.322 -9.672 1.00 68.94 85 PHE A N 1
ATOM 683 C CA . PHE A 1 85 ? -9.018 0.429 -8.382 1.00 68.94 85 PHE A CA 1
ATOM 684 C C . PHE A 1 85 ? -9.395 1.717 -7.645 1.00 68.94 85 PHE A C 1
ATOM 686 O O . PHE A 1 85 ? -9.699 1.667 -6.457 1.00 68.94 85 PHE A O 1
ATOM 693 N N . TRP A 1 86 ? -9.402 2.864 -8.328 1.00 70.75 86 TRP A N 1
ATOM 694 C CA . TRP A 1 86 ? -9.769 4.134 -7.699 1.00 70.75 86 TRP A CA 1
ATOM 695 C C . TRP A 1 86 ? -11.231 4.177 -7.264 1.00 70.75 86 TRP A C 1
ATOM 697 O O . TRP A 1 86 ? -11.526 4.690 -6.190 1.00 70.75 86 TRP A O 1
ATOM 707 N N . LEU A 1 87 ? -12.139 3.601 -8.051 1.00 70.31 87 LEU A N 1
ATOM 708 C CA . LEU A 1 87 ? -13.542 3.456 -7.674 1.00 70.31 87 LEU A CA 1
ATOM 709 C C . LEU A 1 87 ? -13.695 2.549 -6.452 1.00 70.31 87 LEU A C 1
ATOM 711 O O . LEU A 1 87 ? -14.402 2.926 -5.525 1.00 70.31 87 LEU A O 1
ATOM 715 N N . LEU A 1 88 ? -12.973 1.425 -6.394 1.00 69.19 88 LEU A N 1
ATOM 716 C CA . LEU A 1 88 ? -12.944 0.549 -5.220 1.00 69.19 88 LEU A CA 1
ATOM 717 C C . LEU A 1 88 ? -12.393 1.279 -3.984 1.00 69.19 88 LEU A C 1
ATOM 719 O O . LEU A 1 88 ? -12.972 1.191 -2.903 1.00 69.19 88 LEU A O 1
ATOM 723 N N . MET A 1 89 ? -11.303 2.035 -4.152 1.00 69.00 89 MET A N 1
ATOM 724 C CA . MET A 1 89 ? -10.720 2.873 -3.102 1.00 69.00 89 MET A CA 1
ATOM 725 C C . MET A 1 89 ? -11.695 3.941 -2.610 1.00 69.00 89 MET A C 1
ATOM 727 O O . MET A 1 89 ? -11.671 4.257 -1.428 1.00 69.00 89 MET A O 1
ATOM 731 N N . LEU A 1 90 ? -12.526 4.515 -3.485 1.00 70.75 90 LEU A N 1
ATOM 732 C CA . LEU A 1 90 ? -13.522 5.525 -3.121 1.00 70.75 90 LEU A CA 1
ATOM 733 C C . LEU A 1 90 ? -14.746 4.906 -2.441 1.00 70.75 90 LEU A C 1
ATOM 735 O O . LEU A 1 90 ? -15.185 5.425 -1.418 1.00 70.75 90 LEU A O 1
ATOM 739 N N . GLU A 1 91 ? -15.262 3.796 -2.971 1.00 70.19 91 GLU A N 1
ATOM 740 C CA . GLU A 1 91 ? -16.399 3.059 -2.408 1.00 70.19 91 GLU A CA 1
ATOM 741 C C . GLU A 1 91 ? -16.072 2.554 -1.000 1.00 70.19 91 GLU A C 1
ATOM 743 O O . GLU A 1 91 ? -16.833 2.765 -0.061 1.00 70.19 91 GLU A O 1
ATOM 748 N N . ARG A 1 92 ? -14.896 1.940 -0.830 1.00 70.88 92 ARG A N 1
ATOM 749 C CA . ARG A 1 92 ? -14.461 1.358 0.446 1.00 70.88 92 ARG A CA 1
ATOM 750 C C . ARG A 1 92 ? -13.530 2.260 1.241 1.00 70.88 92 ARG A C 1
ATOM 752 O O . ARG A 1 92 ? -12.938 1.799 2.216 1.00 70.88 92 ARG A O 1
ATOM 759 N N . ARG A 1 93 ? -13.416 3.542 0.874 1.00 69.94 93 ARG A N 1
ATOM 760 C CA . ARG A 1 93 ? -12.483 4.508 1.482 1.00 69.94 93 ARG A CA 1
ATOM 761 C C . ARG A 1 93 ? -12.567 4.499 3.002 1.00 69.94 93 ARG A C 1
ATOM 763 O O . ARG A 1 93 ? -11.548 4.438 3.686 1.00 69.94 93 ARG A O 1
ATOM 770 N N . ASN A 1 94 ? -13.796 4.525 3.510 1.00 72.81 94 ASN A N 1
ATOM 771 C CA . ASN A 1 94 ? -14.069 4.606 4.937 1.00 72.81 94 ASN A CA 1
ATOM 772 C C . ASN A 1 94 ? -13.676 3.303 5.639 1.00 72.81 94 ASN A C 1
ATOM 774 O O . ASN A 1 94 ? -12.935 3.333 6.615 1.00 72.81 94 ASN A O 1
ATOM 778 N N . ALA A 1 95 ? -14.089 2.154 5.100 1.00 76.88 95 ALA A N 1
ATOM 779 C CA . ALA A 1 95 ? -13.746 0.853 5.665 1.00 76.88 95 ALA A CA 1
ATOM 780 C C . ALA A 1 95 ? -12.231 0.598 5.630 1.00 76.88 95 ALA A C 1
ATOM 782 O O . ALA A 1 95 ? -11.639 0.261 6.647 1.00 76.88 95 ALA A O 1
ATOM 783 N N . TRP A 1 96 ? -11.574 0.815 4.491 1.00 82.31 96 TRP A N 1
ATOM 784 C CA . TRP A 1 96 ? -10.138 0.572 4.339 1.00 82.31 96 TRP A CA 1
ATOM 785 C C . TRP A 1 96 ? -9.289 1.542 5.157 1.00 82.31 96 TRP A C 1
ATOM 787 O O . TRP A 1 96 ? -8.300 1.132 5.763 1.00 82.31 96 TRP A O 1
ATOM 797 N N . GLY A 1 97 ? -9.698 2.811 5.218 1.00 79.44 97 GLY A N 1
ATOM 798 C CA . GLY A 1 97 ? -9.080 3.811 6.081 1.00 79.44 97 GLY A CA 1
ATOM 799 C C . GLY A 1 97 ? -9.149 3.425 7.556 1.00 79.44 97 GLY A C 1
ATOM 800 O O . GLY A 1 97 ? -8.136 3.480 8.249 1.00 79.44 97 GLY A O 1
ATOM 801 N N . LEU A 1 98 ? -10.311 2.952 8.013 1.00 80.31 98 LEU A N 1
ATOM 802 C CA . LEU A 1 98 ? -10.507 2.488 9.386 1.00 80.31 98 LEU A CA 1
ATOM 803 C C . LEU A 1 98 ? -9.767 1.182 9.690 1.00 80.31 98 LEU A C 1
ATOM 805 O O . LEU A 1 98 ? -9.211 1.060 10.772 1.00 80.31 98 LEU A O 1
ATOM 809 N N . ILE A 1 99 ? -9.694 0.237 8.749 1.00 84.75 99 ILE A N 1
ATOM 810 C CA . ILE A 1 99 ? -8.902 -0.996 8.900 1.00 84.75 99 ILE A CA 1
ATOM 811 C C . ILE A 1 99 ? -7.414 -0.663 9.035 1.00 84.75 99 ILE A C 1
ATOM 813 O O . ILE A 1 99 ? -6.718 -1.217 9.886 1.00 84.75 99 ILE A O 1
ATOM 817 N N . GLN A 1 100 ? -6.914 0.247 8.197 1.00 84.62 100 GLN A N 1
ATOM 818 C CA . GLN A 1 100 ? -5.517 0.664 8.239 1.00 84.62 100 GLN A CA 1
ATOM 819 C C . GLN A 1 100 ? -5.200 1.470 9.503 1.00 84.62 100 GLN A C 1
ATOM 821 O O . GLN A 1 100 ? -4.124 1.301 10.078 1.00 84.62 100 GLN A O 1
ATOM 826 N N . TRP A 1 101 ? -6.140 2.304 9.950 1.00 84.19 101 TRP A N 1
ATOM 827 C CA . TRP A 1 101 ? -6.073 2.995 11.233 1.00 84.19 101 TRP A CA 1
ATOM 828 C C . TRP A 1 101 ? -6.039 2.009 12.405 1.00 84.19 101 TRP A C 1
ATOM 830 O O . TRP A 1 101 ? -5.099 2.053 13.189 1.00 84.19 101 TRP A O 1
ATOM 840 N N . GLU A 1 102 ? -6.994 1.077 12.480 1.00 82.81 102 GLU A N 1
ATOM 841 C CA . GLU A 1 102 ? -7.084 0.063 13.537 1.00 82.81 102 GLU A CA 1
ATOM 842 C C . GLU A 1 102 ? -5.790 -0.757 13.609 1.00 82.81 102 GLU A C 1
ATOM 844 O O . GLU A 1 102 ? -5.247 -0.967 14.690 1.00 82.81 102 GLU A O 1
ATOM 849 N N . PHE A 1 103 ? -5.248 -1.163 12.458 1.00 85.25 103 PHE A N 1
ATOM 850 C CA . PHE A 1 103 ? -3.967 -1.860 12.388 1.00 85.25 103 PHE A CA 1
ATOM 851 C C . PHE A 1 103 ? -2.817 -1.013 12.949 1.00 85.25 103 PHE A C 1
ATOM 853 O O . PHE A 1 103 ? -2.021 -1.509 13.743 1.00 85.25 103 PHE A O 1
ATOM 860 N N . ALA A 1 104 ? -2.723 0.264 12.566 1.00 80.81 104 ALA A N 1
ATOM 861 C CA . ALA A 1 104 ? -1.679 1.159 13.059 1.00 80.81 104 ALA A CA 1
ATOM 862 C C . ALA A 1 104 ? -1.807 1.430 14.569 1.00 80.81 104 ALA A C 1
ATOM 864 O O . ALA A 1 104 ? -0.796 1.409 15.268 1.00 80.81 104 ALA A O 1
ATOM 865 N N . SER A 1 105 ? -3.029 1.613 15.075 1.00 78.12 105 SER A N 1
ATOM 866 C CA . SER A 1 105 ? -3.307 1.781 16.504 1.00 78.12 105 SER A CA 1
ATOM 867 C C . SER A 1 105 ? -3.009 0.513 17.300 1.00 78.12 105 SER A C 1
ATOM 869 O O . SER A 1 105 ? -2.411 0.590 18.363 1.00 78.12 105 SER A O 1
ATOM 871 N N . GLN A 1 106 ? -3.296 -0.678 16.767 1.00 80.00 106 GLN A N 1
ATOM 872 C CA . GLN A 1 106 ? -2.904 -1.939 17.409 1.00 80.00 106 GLN A CA 1
ATOM 873 C C . GLN A 1 106 ? -1.381 -2.089 17.530 1.00 80.00 106 GLN A C 1
ATOM 875 O O . GLN A 1 106 ? -0.896 -2.653 18.513 1.00 80.00 106 GLN A O 1
ATOM 880 N N . LEU A 1 107 ? -0.611 -1.580 16.560 1.00 78.31 107 LEU A N 1
ATOM 881 C CA . LEU A 1 107 ? 0.854 -1.545 16.661 1.00 78.31 107 LEU A CA 1
ATOM 882 C C . LEU A 1 107 ? 1.343 -0.614 17.785 1.00 78.31 107 LEU A C 1
ATOM 884 O O . LEU A 1 107 ? 2.446 -0.826 18.288 1.00 78.31 107 LEU A O 1
ATOM 888 N N . GLU A 1 108 ? 0.538 0.376 18.177 1.00 71.88 108 GLU A N 1
ATOM 889 C CA . GLU A 1 108 ? 0.801 1.319 19.270 1.00 71.88 108 GLU A CA 1
ATOM 890 C C . GLU A 1 108 ? 0.354 0.750 20.637 1.00 71.88 108 GLU A C 1
ATOM 892 O O . GLU A 1 108 ? 1.133 0.758 21.591 1.00 71.88 108 GLU A O 1
ATOM 897 N N . ASP A 1 109 ? -0.837 0.141 20.700 1.00 65.06 109 ASP A N 1
ATOM 898 C CA . ASP A 1 109 ? -1.545 -0.257 21.932 1.00 65.06 109 ASP A CA 1
ATOM 899 C C . ASP A 1 109 ? -1.129 -1.608 22.554 1.00 65.06 109 ASP A C 1
ATOM 901 O O . ASP A 1 109 ? -1.650 -1.985 23.604 1.00 65.06 109 ASP A O 1
ATOM 905 N N . THR A 1 110 ? -0.182 -2.367 21.985 1.00 54.22 110 THR A N 1
ATOM 906 C CA . THR A 1 110 ? 0.150 -3.729 22.486 1.00 54.22 110 THR A CA 1
ATOM 907 C C . THR A 1 110 ? 0.892 -3.766 23.851 1.00 54.22 110 THR A C 1
ATOM 909 O O . THR A 1 110 ? 1.624 -4.710 24.126 1.00 54.22 110 THR A O 1
ATOM 912 N N . SER A 1 111 ? 0.744 -2.788 24.756 1.00 46.12 111 SER A N 1
ATOM 913 C CA . SER A 1 111 ? 1.153 -2.968 26.164 1.00 46.12 111 SER A CA 1
ATOM 914 C C . SER A 1 111 ? 0.564 -1.926 27.119 1.00 46.12 111 SER A C 1
ATOM 916 O O . SER A 1 111 ? 1.160 -0.871 27.330 1.00 46.12 111 SER A O 1
ATOM 918 N N . GLN A 1 112 ? -0.534 -2.286 27.785 1.00 48.50 112 GLN A N 1
ATOM 919 C CA . GLN A 1 112 ? -0.844 -1.779 29.128 1.00 48.50 112 GLN A CA 1
ATOM 920 C C . GLN A 1 112 ? -0.223 -2.641 30.251 1.00 48.50 112 GLN A C 1
ATOM 922 O O . GLN A 1 112 ? -0.088 -2.139 31.359 1.00 48.50 112 GLN A O 1
ATOM 927 N N . ASP A 1 113 ? 0.265 -3.863 29.967 1.00 54.31 113 ASP A N 1
ATOM 928 C CA . ASP A 1 113 ? 0.670 -4.819 31.023 1.00 54.31 113 ASP A CA 1
ATOM 929 C C . ASP A 1 113 ? 2.144 -5.293 31.020 1.00 54.31 113 ASP A C 1
ATOM 931 O O . ASP A 1 113 ? 2.503 -6.152 31.823 1.00 54.31 113 ASP A O 1
ATOM 935 N N . GLN A 1 114 ? 3.044 -4.755 30.180 1.00 48.25 114 GLN A N 1
ATOM 936 C CA . GLN A 1 114 ? 4.473 -5.143 30.189 1.00 48.25 114 GLN A CA 1
ATOM 937 C C . GLN A 1 114 ? 5.430 -3.937 30.070 1.00 48.25 114 GLN A C 1
ATOM 939 O O . GLN A 1 114 ? 5.166 -3.024 29.288 1.00 48.25 114 GLN A O 1
ATOM 944 N N . PRO A 1 115 ? 6.588 -3.938 30.766 1.00 50.97 115 PRO A N 1
ATOM 945 C CA . PRO A 1 115 ? 7.522 -2.807 30.845 1.00 50.97 115 PRO A CA 1
ATOM 946 C C . PRO A 1 115 ? 8.418 -2.634 29.599 1.00 50.97 115 PRO A C 1
ATOM 948 O O . PRO A 1 115 ? 9.537 -2.135 29.702 1.00 50.97 115 PRO A O 1
ATOM 951 N N . ILE A 1 116 ? 7.961 -3.027 28.404 1.00 54.72 116 ILE A N 1
ATOM 952 C CA . ILE A 1 116 ? 8.743 -2.936 27.158 1.00 54.72 116 ILE A CA 1
ATOM 953 C C . ILE A 1 116 ? 8.078 -1.946 26.191 1.00 54.72 116 ILE A C 1
ATOM 955 O O . ILE A 1 116 ? 7.730 -2.274 25.059 1.00 54.72 116 ILE A O 1
ATOM 959 N N . ALA A 1 117 ? 7.954 -0.687 26.620 1.00 57.06 117 ALA A N 1
ATOM 960 C CA . ALA A 1 117 ? 7.483 0.429 25.785 1.00 57.06 117 ALA A CA 1
ATOM 961 C C . ALA A 1 117 ? 8.319 0.626 24.494 1.00 57.06 117 ALA A C 1
ATOM 963 O O . ALA A 1 117 ? 7.854 1.189 23.500 1.00 57.06 117 ALA A O 1
ATOM 964 N N . PHE A 1 118 ? 9.557 0.119 24.482 1.00 60.12 118 PHE A N 1
ATOM 965 C CA . PHE A 1 118 ? 10.442 0.160 23.319 1.00 60.12 118 PHE A CA 1
ATOM 966 C C . PHE A 1 118 ? 9.942 -0.722 22.159 1.00 60.12 118 PHE A C 1
ATOM 968 O O . PHE A 1 118 ? 10.054 -0.329 21.001 1.00 60.12 118 PHE A O 1
ATOM 975 N N . GLY A 1 119 ? 9.336 -1.882 22.441 1.00 61.06 119 GLY A N 1
ATOM 976 C CA . GLY A 1 119 ? 8.932 -2.852 21.413 1.00 61.06 119 GLY A CA 1
ATOM 977 C C . GLY A 1 119 ? 7.814 -2.347 20.495 1.00 61.06 119 GLY A C 1
ATOM 978 O O . GLY A 1 119 ? 7.900 -2.493 19.276 1.00 61.06 119 GLY A O 1
ATOM 979 N N . ASN A 1 120 ? 6.794 -1.693 21.055 1.00 64.69 120 ASN A N 1
ATOM 980 C CA . ASN A 1 120 ? 5.648 -1.188 20.283 1.00 64.69 120 ASN A CA 1
ATOM 981 C C . ASN A 1 120 ? 6.036 0.002 19.404 1.00 64.69 120 ASN A C 1
ATOM 983 O O . ASN A 1 120 ? 5.707 0.049 18.218 1.00 64.69 120 ASN A O 1
ATOM 987 N N . THR A 1 121 ? 6.843 0.910 19.960 1.00 70.12 121 THR A N 1
ATOM 988 C CA . THR A 1 121 ? 7.415 2.041 19.221 1.00 70.12 121 THR A CA 1
ATOM 989 C C . THR A 1 121 ? 8.227 1.548 18.022 1.00 70.12 121 THR A C 1
ATOM 991 O O . THR A 1 121 ? 8.078 2.066 16.915 1.00 70.12 121 THR A O 1
ATOM 994 N N . VAL A 1 122 ? 9.026 0.489 18.204 1.00 78.69 122 VAL A N 1
ATOM 995 C CA . VAL A 1 122 ? 9.781 -0.136 17.112 1.00 78.69 122 VAL A CA 1
ATOM 996 C C . VAL A 1 122 ? 8.846 -0.699 16.043 1.00 78.69 122 VAL A C 1
ATOM 998 O O . VAL A 1 122 ? 9.074 -0.428 14.872 1.00 78.69 122 VAL A O 1
ATOM 1001 N N . ARG A 1 123 ? 7.765 -1.406 16.396 1.00 80.69 123 ARG A N 1
ATOM 1002 C CA . ARG A 1 123 ? 6.834 -1.996 15.412 1.00 80.69 123 ARG A CA 1
ATOM 1003 C C . ARG A 1 123 ? 6.140 -0.944 14.543 1.00 80.69 123 ARG A C 1
ATOM 1005 O O . ARG A 1 123 ? 6.083 -1.106 13.322 1.00 80.69 123 ARG A O 1
ATOM 1012 N N . LEU A 1 124 ? 5.659 0.146 15.143 1.00 80.31 124 LEU A N 1
ATOM 1013 C CA . LEU A 1 124 ? 5.056 1.254 14.398 1.00 80.31 124 LEU A CA 1
ATOM 1014 C C . LEU A 1 124 ? 6.086 1.949 13.497 1.00 80.31 124 LEU A C 1
ATOM 1016 O O . LEU A 1 124 ? 5.801 2.232 12.331 1.00 80.31 124 LEU A O 1
ATOM 1020 N N . ILE A 1 125 ? 7.298 2.190 14.007 1.00 83.19 125 ILE A N 1
ATOM 1021 C CA . ILE A 1 125 ? 8.398 2.756 13.216 1.00 83.19 125 ILE A CA 1
ATOM 1022 C C . ILE A 1 125 ? 8.761 1.822 12.058 1.00 83.19 125 ILE A C 1
ATOM 1024 O O . ILE A 1 125 ? 8.894 2.291 10.932 1.00 83.19 125 ILE A O 1
ATOM 1028 N N . THR A 1 126 ? 8.854 0.510 12.282 1.00 85.94 126 THR A N 1
ATOM 1029 C CA . THR A 1 126 ? 9.113 -0.484 11.233 1.00 85.94 126 THR A CA 1
ATOM 1030 C C . THR A 1 126 ? 8.032 -0.450 10.161 1.00 85.94 126 THR A C 1
ATOM 1032 O O . THR A 1 126 ? 8.362 -0.458 8.978 1.00 85.94 126 THR A O 1
ATOM 1035 N N . TYR A 1 127 ? 6.755 -0.349 10.537 1.00 85.44 127 TYR A N 1
ATOM 1036 C CA . TYR A 1 127 ? 5.669 -0.208 9.568 1.00 85.44 127 TYR A CA 1
ATOM 1037 C C . TYR A 1 127 ? 5.772 1.103 8.768 1.00 85.44 127 TYR A C 1
ATOM 1039 O O . TYR A 1 127 ? 5.633 1.093 7.546 1.00 85.44 127 TYR A O 1
ATOM 1047 N N . ARG A 1 128 ? 6.116 2.225 9.412 1.00 85.44 128 ARG A N 1
ATOM 1048 C CA . ARG A 1 128 ? 6.359 3.503 8.717 1.00 85.44 128 ARG A CA 1
ATOM 1049 C C . ARG A 1 128 ? 7.547 3.415 7.754 1.00 85.44 128 ARG A C 1
ATOM 1051 O O . ARG A 1 128 ? 7.431 3.824 6.599 1.00 85.44 128 ARG A O 1
ATOM 1058 N N . ILE A 1 129 ? 8.659 2.819 8.185 1.00 87.25 129 ILE A N 1
ATOM 1059 C CA . ILE A 1 129 ? 9.834 2.555 7.340 1.00 87.25 129 ILE A CA 1
ATOM 1060 C C . ILE A 1 129 ? 9.449 1.659 6.162 1.00 87.25 129 ILE A C 1
ATOM 1062 O O . ILE A 1 129 ? 9.849 1.930 5.029 1.00 87.25 129 ILE A O 1
ATOM 1066 N N . TRP A 1 130 ? 8.635 0.629 6.397 1.00 87.75 130 TRP A N 1
ATOM 1067 C CA . TRP A 1 130 ? 8.100 -0.207 5.333 1.00 87.75 130 TRP A CA 1
ATOM 1068 C C . TRP A 1 130 ? 7.328 0.634 4.311 1.00 87.75 130 TRP A C 1
ATOM 1070 O O . TRP A 1 130 ? 7.634 0.561 3.126 1.00 87.75 130 TRP A O 1
ATOM 1080 N N . THR A 1 131 ? 6.405 1.495 4.747 1.00 85.38 131 THR A N 1
ATOM 1081 C CA . THR A 1 131 ? 5.619 2.330 3.822 1.00 85.38 131 THR A CA 1
ATOM 1082 C C . THR A 1 131 ? 6.446 3.349 3.034 1.00 85.38 131 THR A C 1
ATOM 1084 O O . THR A 1 131 ? 6.118 3.612 1.882 1.00 85.38 131 THR A O 1
ATOM 1087 N N . ILE A 1 132 ? 7.523 3.898 3.610 1.00 86.56 132 ILE A N 1
ATOM 1088 C CA . ILE A 1 132 ? 8.357 4.927 2.959 1.00 86.56 132 ILE A CA 1
ATOM 1089 C C . ILE A 1 132 ? 9.464 4.320 2.087 1.00 86.56 132 ILE A C 1
ATOM 1091 O O . ILE A 1 132 ? 9.826 4.903 1.069 1.00 86.56 132 ILE A O 1
ATOM 1095 N N . PHE A 1 133 ? 10.025 3.175 2.476 1.00 86.12 133 PHE A N 1
ATOM 1096 C CA . PHE A 1 133 ? 11.192 2.580 1.813 1.00 86.12 133 PHE A CA 1
ATOM 1097 C C . PHE A 1 133 ? 10.963 1.126 1.409 1.00 86.12 133 PHE A C 1
ATOM 1099 O O . PHE A 1 133 ? 11.284 0.737 0.287 1.00 86.12 133 PHE A O 1
ATOM 1106 N N . GLY A 1 134 ? 10.390 0.321 2.306 1.00 86.06 134 GLY A N 1
ATOM 1107 C CA . GLY A 1 134 ? 10.216 -1.119 2.100 1.00 86.06 134 GLY A CA 1
ATOM 1108 C C . GLY A 1 134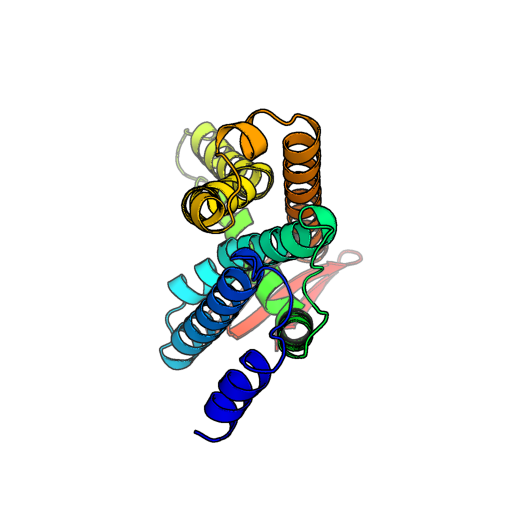 ? 9.365 -1.466 0.880 1.00 86.06 134 GLY A C 1
ATOM 1109 O O . GLY A 1 134 ? 9.721 -2.364 0.123 1.00 86.06 134 GLY A O 1
ATOM 1110 N N . VAL A 1 135 ? 8.299 -0.710 0.621 1.00 89.69 135 VAL A N 1
ATOM 1111 C CA . VAL A 1 135 ? 7.426 -0.942 -0.537 1.00 89.69 135 VAL A CA 1
ATOM 1112 C C . VAL A 1 135 ? 8.146 -0.664 -1.861 1.00 89.69 135 VAL A C 1
ATOM 1114 O O . VAL A 1 135 ? 8.037 -1.448 -2.804 1.00 89.69 135 VAL A O 1
ATOM 1117 N N . GLY A 1 136 ? 8.919 0.421 -1.937 1.00 86.69 136 GLY A N 1
ATOM 1118 C CA . GLY A 1 136 ? 9.726 0.728 -3.121 1.00 86.69 136 GLY A CA 1
ATOM 1119 C C . GLY A 1 136 ? 10.835 -0.297 -3.342 1.00 86.69 136 GLY A C 1
ATOM 1120 O O . GLY A 1 136 ? 11.123 -0.647 -4.484 1.00 86.69 136 GLY A O 1
ATOM 1121 N N . LEU A 1 137 ? 11.422 -0.816 -2.258 1.00 88.00 137 LEU A N 1
ATOM 1122 C CA . LEU A 1 137 ? 12.394 -1.905 -2.318 1.00 88.00 137 LEU A CA 1
ATOM 1123 C C . LEU A 1 137 ? 11.749 -3.217 -2.784 1.00 88.00 137 LEU A C 1
ATOM 1125 O O . LEU A 1 137 ? 12.341 -3.925 -3.591 1.00 88.00 137 LEU A O 1
ATOM 1129 N N . ALA A 1 138 ? 10.529 -3.527 -2.343 1.00 89.19 138 ALA A N 1
ATOM 1130 C CA . ALA A 1 138 ? 9.794 -4.703 -2.805 1.00 89.19 138 ALA A CA 1
ATOM 1131 C C . ALA A 1 138 ? 9.568 -4.655 -4.324 1.00 89.19 138 ALA A C 1
ATOM 1133 O O . ALA A 1 138 ? 9.864 -5.623 -5.024 1.00 89.19 138 ALA A O 1
ATOM 1134 N N . TRP A 1 139 ? 9.149 -3.502 -4.852 1.00 87.94 139 TRP A N 1
ATOM 1135 C CA . TRP A 1 139 ? 9.069 -3.288 -6.299 1.00 87.94 139 TRP A CA 1
ATOM 1136 C C . TRP A 1 139 ? 10.428 -3.384 -6.992 1.00 87.94 139 TRP A C 1
ATOM 1138 O O . TRP A 1 139 ? 10.497 -3.878 -8.115 1.00 87.94 139 TRP A O 1
ATOM 1148 N N . ALA A 1 140 ? 11.514 -2.975 -6.329 1.00 83.88 140 ALA A N 1
ATOM 1149 C CA . ALA A 1 140 ? 12.862 -3.079 -6.884 1.00 83.88 140 ALA A CA 1
ATOM 1150 C C . ALA A 1 140 ? 13.263 -4.542 -7.031 1.00 83.88 140 ALA A C 1
ATOM 1152 O O . ALA A 1 140 ? 13.701 -4.948 -8.100 1.00 83.88 140 ALA A O 1
ATOM 1153 N N . CYS A 1 141 ? 13.035 -5.351 -5.998 1.00 86.12 141 CYS A N 1
ATOM 1154 C CA . CYS A 1 141 ? 13.302 -6.785 -6.025 1.00 86.12 141 CYS A CA 1
ATOM 1155 C C . CYS A 1 141 ? 12.477 -7.515 -7.092 1.00 86.12 141 CYS A C 1
ATOM 1157 O O . CYS A 1 141 ? 12.980 -8.456 -7.698 1.00 86.12 141 CYS A O 1
ATOM 1159 N N . ILE A 1 142 ? 11.236 -7.082 -7.342 1.00 85.19 142 ILE A N 1
ATOM 1160 C CA . ILE A 1 142 ? 10.379 -7.657 -8.389 1.00 85.19 142 ILE A CA 1
ATOM 1161 C C . ILE A 1 142 ? 10.872 -7.249 -9.782 1.00 85.19 142 ILE A C 1
ATOM 1163 O O . ILE A 1 142 ? 10.971 -8.090 -10.670 1.00 85.19 142 ILE A O 1
ATOM 1167 N N . TYR A 1 143 ? 11.182 -5.968 -9.989 1.00 80.38 143 TYR A N 1
ATOM 1168 C CA . TYR A 1 143 ? 11.492 -5.437 -11.316 1.00 80.38 143 TYR A CA 1
ATOM 1169 C C . TYR A 1 143 ? 12.939 -5.685 -11.751 1.00 80.38 143 TYR A C 1
ATOM 1171 O O . TYR A 1 143 ? 13.192 -5.906 -12.929 1.00 80.38 143 TYR A O 1
ATOM 1179 N N . LEU A 1 144 ? 13.903 -5.677 -10.829 1.00 79.00 144 LEU A N 1
ATOM 1180 C CA . LEU A 1 144 ? 15.328 -5.761 -11.156 1.00 79.00 144 LEU A CA 1
ATOM 1181 C C . LEU A 1 144 ? 15.724 -7.038 -11.931 1.00 79.00 144 LEU A C 1
ATOM 1183 O O . LEU A 1 144 ? 16.490 -6.913 -12.888 1.00 79.00 144 LEU A O 1
ATOM 1187 N N . PRO A 1 145 ? 15.199 -8.241 -11.612 1.00 77.88 145 PRO A N 1
ATOM 1188 C CA . PRO A 1 145 ? 15.433 -9.437 -12.423 1.00 77.88 145 PRO A CA 1
ATOM 1189 C C . PRO A 1 145 ? 14.838 -9.313 -13.831 1.00 77.88 145 PRO A C 1
ATOM 1191 O O . PRO A 1 145 ? 15.438 -9.760 -14.804 1.00 77.88 145 PRO A O 1
ATOM 1194 N N . LEU A 1 146 ? 13.678 -8.668 -13.949 1.00 75.88 146 LEU A N 1
ATOM 1195 C CA . LEU A 1 146 ? 12.904 -8.560 -15.189 1.00 75.88 146 LEU A CA 1
ATOM 1196 C C . LEU A 1 146 ? 13.440 -7.457 -16.111 1.00 75.88 146 LEU A C 1
ATOM 1198 O O . LEU A 1 146 ? 13.424 -7.608 -17.328 1.00 75.88 146 LEU A O 1
ATOM 1202 N N . ALA A 1 147 ? 14.055 -6.420 -15.545 1.00 72.00 147 ALA A N 1
ATOM 1203 C CA . ALA A 1 147 ? 14.731 -5.359 -16.284 1.00 72.00 147 ALA A CA 1
ATOM 1204 C C . ALA A 1 147 ? 15.881 -5.881 -17.166 1.00 72.00 147 ALA A C 1
ATOM 1206 O O . ALA A 1 147 ? 16.205 -5.266 -18.183 1.00 72.00 147 ALA A O 1
ATOM 1207 N N . THR A 1 148 ? 16.473 -7.032 -16.814 1.00 71.06 148 THR A N 1
ATOM 1208 C CA . THR A 1 148 ? 17.489 -7.690 -17.652 1.00 71.06 148 THR A CA 1
ATOM 1209 C C . THR A 1 148 ? 16.911 -8.192 -18.980 1.00 71.06 148 THR A C 1
ATOM 1211 O O . THR A 1 148 ? 17.600 -8.135 -19.998 1.00 71.06 148 THR A O 1
ATOM 1214 N N . HIS A 1 149 ? 15.634 -8.595 -19.002 1.00 71.88 149 HIS A N 1
ATOM 1215 C CA . HIS A 1 149 ? 14.917 -8.980 -20.222 1.00 71.88 149 HIS A CA 1
ATOM 1216 C C . HIS A 1 149 ? 14.552 -7.775 -21.098 1.00 71.88 149 HIS A C 1
ATOM 1218 O O . HIS A 1 149 ? 14.495 -7.904 -22.318 1.00 71.88 149 HIS A O 1
ATOM 1224 N N . ASP A 1 150 ? 14.394 -6.597 -20.495 1.00 68.19 150 ASP A N 1
ATOM 1225 C CA . ASP A 1 150 ? 14.142 -5.333 -21.200 1.00 68.19 150 ASP A CA 1
ATOM 1226 C C . ASP A 1 150 ? 15.414 -4.727 -21.830 1.00 68.19 150 ASP A C 1
ATOM 1228 O O . ASP A 1 150 ? 15.379 -3.640 -22.412 1.00 68.19 150 ASP A O 1
ATOM 1232 N N . GLY A 1 151 ? 16.557 -5.414 -21.716 1.00 65.00 151 GLY A N 1
ATOM 1233 C CA . GLY A 1 151 ? 17.845 -4.958 -22.241 1.00 65.00 151 GLY A CA 1
ATOM 1234 C C . GLY A 1 151 ? 18.508 -3.863 -21.400 1.00 65.00 151 GLY A C 1
ATOM 1235 O O . GLY A 1 151 ? 19.504 -3.282 -21.835 1.00 65.00 151 GLY A O 1
ATOM 1236 N N . TYR A 1 152 ? 17.996 -3.581 -20.197 1.00 68.25 152 TYR A N 1
ATOM 1237 C CA . TYR A 1 152 ? 18.674 -2.708 -19.243 1.00 68.25 152 TYR A CA 1
ATOM 1238 C C . TYR A 1 152 ? 19.745 -3.498 -18.497 1.00 68.25 152 TYR A C 1
ATOM 1240 O O . TYR A 1 152 ? 19.465 -4.500 -17.838 1.00 68.25 152 TYR A O 1
ATOM 1248 N N . SER A 1 153 ? 20.993 -3.028 -18.551 1.00 65.44 153 SER A N 1
ATOM 1249 C CA . SER A 1 153 ? 22.024 -3.584 -17.682 1.00 65.44 153 SER A CA 1
ATOM 1250 C C . SER A 1 153 ? 21.713 -3.204 -16.234 1.00 65.44 153 SER A C 1
ATOM 1252 O O . SER A 1 153 ? 21.371 -2.055 -15.940 1.00 65.44 153 SER A O 1
ATOM 1254 N N . LEU A 1 154 ? 21.868 -4.157 -15.316 1.00 63.59 154 LEU A N 1
ATOM 1255 C CA . LEU A 1 154 ? 21.671 -3.949 -13.878 1.00 63.59 154 LEU A CA 1
ATOM 1256 C C . LEU A 1 154 ? 22.495 -2.750 -13.367 1.00 63.59 154 LEU A C 1
ATOM 1258 O O . LEU A 1 154 ? 22.028 -1.957 -12.551 1.00 63.59 154 LEU A O 1
ATOM 1262 N N . SER A 1 155 ? 23.688 -2.561 -13.944 1.00 61.91 155 SER A N 1
ATOM 1263 C CA . SER A 1 155 ? 24.551 -1.408 -13.703 1.00 61.91 155 SER A CA 1
ATOM 1264 C C . SER A 1 155 ? 23.937 -0.088 -14.174 1.00 61.91 155 SER A C 1
ATOM 1266 O O . SER A 1 155 ? 23.995 0.891 -13.444 1.00 61.91 155 SER A O 1
ATOM 1268 N N . SER A 1 156 ? 23.286 -0.032 -15.338 1.00 64.81 156 SER A N 1
ATOM 1269 C CA . SER A 1 156 ? 22.631 1.195 -15.820 1.00 64.81 156 SER A CA 1
ATOM 1270 C C . SER A 1 156 ? 21.416 1.613 -14.984 1.00 64.81 156 SER A C 1
ATOM 1272 O O . SER A 1 156 ? 21.113 2.803 -14.898 1.00 64.81 156 SER A O 1
ATOM 1274 N N . LEU A 1 157 ? 20.726 0.657 -14.352 1.00 65.62 157 LEU A N 1
ATOM 1275 C CA . LEU A 1 157 ? 19.538 0.935 -13.546 1.00 65.62 157 LEU A CA 1
ATOM 1276 C C . LEU A 1 157 ? 19.905 1.374 -12.120 1.00 65.62 157 LEU A C 1
ATOM 1278 O O . LEU A 1 157 ? 19.327 2.335 -11.616 1.00 65.62 157 LEU A O 1
ATOM 1282 N N . LEU A 1 158 ? 20.890 0.706 -11.503 1.00 65.31 158 LEU A N 1
ATOM 1283 C CA . LEU A 1 158 ? 21.353 0.977 -10.135 1.00 65.31 158 LEU A CA 1
ATOM 1284 C C . LEU A 1 158 ? 22.404 2.091 -10.047 1.00 65.31 158 LEU A C 1
ATOM 1286 O O . LEU A 1 158 ? 22.361 2.876 -9.104 1.00 65.31 158 LEU A O 1
ATOM 1290 N N . LEU A 1 159 ? 23.344 2.182 -11.000 1.00 66.94 159 LEU A N 1
ATOM 1291 C CA . LEU A 1 159 ? 24.408 3.197 -10.960 1.00 66.94 159 LEU A CA 1
ATOM 1292 C C . LEU A 1 159 ? 23.999 4.534 -11.581 1.00 66.94 159 LEU A C 1
ATOM 1294 O O . LEU A 1 159 ? 24.731 5.506 -11.419 1.00 66.94 159 LEU A O 1
ATOM 1298 N N . ASN A 1 160 ? 22.860 4.630 -12.277 1.00 76.69 160 ASN A N 1
ATOM 1299 C CA . ASN A 1 160 ? 22.396 5.926 -12.763 1.00 76.69 160 ASN A CA 1
ATOM 1300 C C . ASN A 1 160 ? 21.734 6.709 -11.613 1.00 76.69 160 ASN A C 1
ATOM 1302 O O . ASN A 1 160 ? 20.607 6.378 -11.220 1.00 76.69 160 ASN A O 1
ATOM 1306 N N . PRO A 1 161 ? 22.369 7.785 -11.108 1.00 77.94 161 PRO A N 1
ATOM 1307 C CA . PRO A 1 161 ? 21.859 8.521 -9.955 1.00 77.94 161 PRO A CA 1
ATOM 1308 C C . PRO A 1 161 ? 20.485 9.140 -10.231 1.00 77.94 161 PRO A C 1
ATOM 1310 O O . PRO A 1 161 ? 19.674 9.266 -9.320 1.00 77.94 161 PRO A O 1
ATOM 1313 N N . MET A 1 162 ? 20.171 9.478 -11.486 1.00 79.25 162 MET A N 1
ATOM 1314 C CA . MET A 1 162 ? 18.889 10.087 -11.842 1.00 79.25 162 MET A CA 1
ATOM 1315 C C . MET A 1 162 ? 17.719 9.101 -11.723 1.00 79.25 162 MET A C 1
ATOM 1317 O O . MET A 1 162 ? 16.634 9.482 -11.283 1.00 79.25 162 MET A O 1
ATOM 1321 N N . ASN A 1 163 ? 17.925 7.834 -12.090 1.00 76.44 163 ASN A N 1
ATOM 1322 C CA . ASN A 1 163 ? 16.896 6.797 -11.957 1.00 76.44 163 ASN A CA 1
ATOM 1323 C C . ASN A 1 163 ? 16.648 6.471 -10.485 1.00 76.44 163 ASN A C 1
ATOM 1325 O O . ASN A 1 163 ? 15.500 6.378 -10.057 1.00 76.44 163 ASN A O 1
ATOM 1329 N N . LEU A 1 164 ? 17.726 6.399 -9.707 1.00 80.06 164 LEU A N 1
ATOM 1330 C CA . LEU A 1 164 ? 17.688 6.177 -8.270 1.00 80.06 164 LEU A CA 1
ATOM 1331 C C . LEU A 1 164 ? 16.970 7.327 -7.539 1.00 80.06 164 LEU A C 1
ATOM 1333 O O . LEU A 1 164 ? 16.067 7.073 -6.746 1.00 80.06 164 LEU A O 1
ATOM 1337 N N . ILE A 1 165 ? 17.261 8.590 -7.874 1.00 83.94 165 ILE A N 1
ATOM 1338 C CA . ILE A 1 165 ? 16.544 9.756 -7.325 1.00 83.94 165 ILE A CA 1
ATOM 1339 C C . ILE A 1 165 ? 15.048 9.692 -7.651 1.00 83.94 165 ILE A C 1
ATOM 1341 O O . ILE A 1 165 ? 14.224 9.882 -6.760 1.00 83.94 165 ILE A O 1
ATOM 1345 N N . ARG A 1 166 ? 14.674 9.399 -8.905 1.00 82.69 166 ARG A N 1
ATOM 1346 C CA . ARG A 1 166 ? 13.257 9.277 -9.300 1.00 82.69 166 ARG A CA 1
ATOM 1347 C C . ARG A 1 166 ? 12.547 8.158 -8.543 1.00 82.69 166 ARG A C 1
ATOM 1349 O O . ARG A 1 166 ? 11.406 8.340 -8.127 1.00 82.69 166 ARG A O 1
ATOM 1356 N N . TRP A 1 167 ? 13.225 7.032 -8.348 1.00 83.44 167 TRP A N 1
ATOM 1357 C CA . TRP A 1 167 ? 12.717 5.891 -7.594 1.00 83.44 167 TRP A CA 1
ATOM 1358 C C . TRP A 1 167 ? 12.451 6.248 -6.131 1.00 83.44 167 TRP A C 1
ATOM 1360 O O . TRP A 1 167 ? 11.348 6.031 -5.620 1.00 83.44 167 TRP A O 1
ATOM 1370 N N . TYR A 1 168 ? 13.444 6.837 -5.460 1.00 86.12 168 TYR A N 1
ATOM 1371 C CA . TYR A 1 168 ? 13.300 7.286 -4.077 1.00 86.12 168 TYR A CA 1
ATOM 1372 C C . TYR A 1 168 ? 12.207 8.339 -3.948 1.00 86.12 168 TYR A C 1
ATOM 1374 O O . TYR A 1 168 ? 11.377 8.245 -3.050 1.00 86.12 168 TYR A O 1
ATOM 1382 N N . PHE A 1 169 ? 12.143 9.292 -4.877 1.00 88.00 169 PHE A N 1
ATOM 1383 C CA . PHE A 1 169 ? 11.113 10.323 -4.884 1.00 88.00 169 PHE A CA 1
ATOM 1384 C C . PHE A 1 169 ? 9.702 9.733 -5.004 1.00 88.00 169 PHE A C 1
ATOM 1386 O O . PHE A 1 169 ? 8.830 10.074 -4.207 1.00 88.00 169 PHE A O 1
ATOM 1393 N N . ALA A 1 170 ? 9.487 8.798 -5.937 1.00 86.25 170 ALA A N 1
ATOM 1394 C CA . ALA A 1 170 ? 8.204 8.113 -6.091 1.00 86.25 170 ALA A CA 1
ATOM 1395 C C . ALA A 1 170 ? 7.816 7.333 -4.825 1.00 86.25 170 ALA A C 1
ATOM 1397 O O . ALA A 1 170 ? 6.665 7.390 -4.395 1.00 86.25 170 ALA A O 1
ATOM 1398 N N . THR A 1 171 ? 8.779 6.657 -4.192 1.00 88.62 171 THR A N 1
ATOM 1399 C CA . THR A 1 171 ? 8.525 5.874 -2.973 1.00 88.62 171 THR A CA 1
ATOM 1400 C C . THR A 1 171 ? 8.222 6.773 -1.770 1.00 88.62 171 THR A C 1
ATOM 1402 O O . THR A 1 171 ? 7.277 6.508 -1.032 1.00 88.62 171 THR A O 1
ATOM 1405 N N . ILE A 1 172 ? 8.950 7.882 -1.605 1.00 90.38 172 ILE A N 1
ATOM 1406 C CA . ILE A 1 172 ? 8.717 8.847 -0.521 1.00 90.38 172 ILE A CA 1
ATOM 1407 C C . ILE A 1 172 ? 7.351 9.517 -0.678 1.00 90.38 172 ILE A C 1
ATOM 1409 O O . ILE A 1 172 ? 6.597 9.572 0.289 1.00 90.38 172 ILE A O 1
ATOM 1413 N N . ILE A 1 173 ? 6.998 9.988 -1.881 1.00 90.12 173 ILE A N 1
ATOM 1414 C CA . ILE A 1 173 ? 5.669 10.566 -2.143 1.00 90.12 173 ILE A CA 1
ATOM 1415 C C . ILE A 1 173 ? 4.577 9.543 -1.859 1.00 90.12 173 ILE A C 1
ATOM 1417 O O . ILE A 1 173 ? 3.571 9.877 -1.235 1.00 90.12 173 ILE A O 1
ATOM 1421 N N . SER A 1 174 ? 4.784 8.299 -2.293 1.00 88.00 174 SER A N 1
ATOM 1422 C CA . SER A 1 174 ? 3.845 7.216 -2.038 1.00 88.00 174 SER A CA 1
ATOM 1423 C C . SER A 1 174 ? 3.623 7.003 -0.541 1.00 88.00 174 SER A C 1
ATOM 1425 O O . SER A 1 174 ? 2.491 7.076 -0.058 1.00 88.00 174 SER A O 1
ATOM 1427 N N . GLY A 1 175 ? 4.716 6.814 0.204 1.00 86.94 175 GLY A N 1
ATOM 1428 C CA . GLY A 1 175 ? 4.694 6.588 1.643 1.00 86.94 175 GLY A CA 1
ATOM 1429 C C . GLY A 1 175 ? 4.072 7.754 2.406 1.00 86.94 175 GLY A C 1
ATOM 1430 O O . GLY A 1 175 ? 3.205 7.531 3.246 1.00 86.94 175 GLY A O 1
ATOM 1431 N N . LEU A 1 176 ? 4.433 8.998 2.073 1.00 88.31 176 LEU A N 1
ATOM 1432 C CA . LEU A 1 176 ? 3.811 10.194 2.653 1.00 88.31 176 LEU A CA 1
ATOM 1433 C C . LEU A 1 176 ? 2.317 10.269 2.332 1.00 88.31 176 LEU A C 1
ATOM 1435 O O . LEU A 1 176 ? 1.528 10.580 3.218 1.00 88.31 176 LEU A O 1
ATOM 1439 N N . GLY A 1 177 ? 1.915 9.926 1.107 1.00 86.50 177 GLY A N 1
ATOM 1440 C CA . GLY A 1 177 ? 0.509 9.836 0.718 1.00 86.50 177 GLY A CA 1
ATOM 1441 C C . GLY A 1 177 ? -0.269 8.840 1.581 1.00 86.50 177 GLY A C 1
ATOM 1442 O O . GLY A 1 177 ? -1.341 9.180 2.076 1.00 86.50 177 GLY A O 1
ATOM 1443 N N . MET A 1 178 ? 0.294 7.654 1.838 1.00 83.12 178 MET A N 1
ATOM 1444 C CA . MET A 1 178 ? -0.315 6.653 2.726 1.00 83.12 178 MET A CA 1
ATOM 1445 C C . MET A 1 178 ? -0.361 7.117 4.186 1.00 83.12 178 MET A C 1
ATOM 1447 O O . MET A 1 178 ? -1.366 6.903 4.863 1.00 83.12 178 MET A O 1
ATOM 1451 N N . ILE A 1 179 ? 0.691 7.797 4.658 1.00 82.19 179 ILE A N 1
ATOM 1452 C CA . ILE A 1 179 ? 0.730 8.388 6.000 1.00 82.19 179 ILE A CA 1
ATOM 1453 C C . ILE A 1 179 ? -0.373 9.438 6.152 1.00 82.19 179 ILE A C 1
ATOM 1455 O O . ILE A 1 179 ? -1.135 9.407 7.116 1.00 82.19 179 ILE A O 1
ATOM 1459 N N . CYS A 1 180 ? -0.496 10.361 5.198 1.00 82.69 180 CYS A N 1
ATOM 1460 C CA . CYS A 1 180 ? -1.560 11.362 5.181 1.00 82.69 180 CYS A CA 1
ATOM 1461 C C . CYS A 1 180 ? -2.948 10.716 5.097 1.00 82.69 180 CYS A C 1
ATOM 1463 O O . CYS A 1 180 ? -3.854 11.127 5.824 1.00 82.69 180 CYS A O 1
ATOM 1465 N N . TYR A 1 181 ? -3.101 9.691 4.253 1.00 78.31 181 TYR A N 1
ATOM 1466 C CA . TYR A 1 181 ? -4.351 8.959 4.089 1.00 78.31 181 TYR A CA 1
ATOM 1467 C C . TYR A 1 181 ? -4.823 8.345 5.406 1.00 78.31 181 TYR A C 1
ATOM 1469 O O . TYR A 1 181 ? -5.967 8.576 5.783 1.00 78.31 181 TYR A O 1
ATOM 1477 N N . TRP A 1 182 ? -3.963 7.642 6.153 1.00 74.31 182 TRP A N 1
ATOM 1478 C CA . TRP A 1 182 ? -4.362 7.110 7.462 1.00 74.31 182 TRP A CA 1
ATOM 1479 C C . TRP A 1 182 ? -4.549 8.218 8.502 1.00 74.31 182 TRP A C 1
ATOM 1481 O O . TRP A 1 182 ? -5.406 8.104 9.375 1.00 74.31 182 TRP A O 1
ATOM 1491 N N . SER A 1 183 ? -3.752 9.293 8.435 1.00 73.56 183 SER A N 1
ATOM 1492 C CA . SER A 1 183 ? -3.737 10.326 9.481 1.00 73.56 183 SER A CA 1
ATOM 1493 C C . SER A 1 183 ? -5.054 11.087 9.473 1.00 73.56 183 SER A C 1
ATOM 1495 O O . SER A 1 183 ? -5.583 11.425 10.526 1.00 73.56 183 SER A O 1
ATOM 1497 N N . PHE A 1 184 ? -5.656 11.251 8.297 1.00 76.25 184 PHE A N 1
ATOM 1498 C CA . PHE A 1 184 ? -7.024 11.733 8.166 1.00 76.25 184 PHE A CA 1
ATOM 1499 C C . PHE A 1 184 ? -8.017 10.949 9.051 1.00 76.25 184 PHE A C 1
ATOM 1501 O O . PHE A 1 184 ? -8.799 11.557 9.779 1.00 76.25 184 PHE A O 1
ATOM 1508 N N . TRP A 1 185 ? -7.929 9.615 9.073 1.00 68.75 185 TRP A N 1
ATOM 1509 C CA . TRP A 1 185 ? -8.797 8.763 9.895 1.00 68.75 185 TRP A CA 1
ATOM 1510 C C . TRP A 1 185 ? -8.477 8.863 11.396 1.00 68.75 185 TRP A C 1
ATOM 1512 O O . TRP A 1 185 ? -9.393 8.807 12.210 1.00 68.75 185 TRP A O 1
ATOM 1522 N N . THR A 1 186 ? -7.217 9.119 11.776 1.00 62.28 186 THR A N 1
ATOM 1523 C CA . THR A 1 186 ? -6.835 9.330 13.191 1.00 62.28 186 THR A CA 1
ATOM 1524 C C . THR A 1 186 ? -7.444 10.592 13.808 1.00 62.28 186 THR A C 1
ATOM 1526 O O . THR A 1 186 ? -7.761 10.604 14.994 1.00 62.28 186 THR A O 1
ATOM 1529 N N . PHE A 1 187 ? -7.620 11.662 13.023 1.00 59.41 187 PHE A N 1
ATOM 1530 C CA . PHE A 1 187 ? -8.190 12.914 13.534 1.00 59.41 187 PHE A CA 1
ATOM 1531 C C . PHE A 1 187 ? -9.699 12.827 13.714 1.00 59.41 187 PHE A C 1
ATOM 1533 O O . PHE A 1 187 ? -10.263 13.495 14.581 1.00 59.41 187 PHE A O 1
ATOM 1540 N N . GLN A 1 188 ? -10.346 12.016 12.881 1.00 66.31 188 GLN A N 1
ATOM 1541 C CA . GLN A 1 188 ? -11.791 11.946 12.834 1.00 66.31 188 GLN A CA 1
ATOM 1542 C C . GLN A 1 188 ? -12.362 10.849 13.727 1.00 66.31 188 GLN A C 1
ATOM 1544 O O . GLN A 1 188 ? -13.514 10.984 14.102 1.00 66.31 188 GLN A O 1
ATOM 1549 N N . TYR A 1 189 ? -11.607 9.810 14.105 1.00 69.12 189 TYR A N 1
ATOM 1550 C CA . TYR A 1 189 ? -12.148 8.662 14.841 1.00 69.12 189 TYR A CA 1
ATOM 1551 C C . TYR A 1 189 ? -11.349 8.332 16.101 1.00 69.12 189 TYR A C 1
ATOM 1553 O O . TYR A 1 189 ? -10.127 8.435 16.145 1.00 69.12 189 TYR A O 1
ATOM 1561 N N . ARG A 1 190 ? -12.072 7.947 17.155 1.00 72.88 190 ARG A N 1
ATOM 1562 C CA . ARG A 1 190 ? -11.528 7.597 18.478 1.00 72.88 190 ARG A CA 1
ATOM 1563 C C . ARG A 1 190 ? -11.654 6.112 18.791 1.00 72.88 190 ARG A C 1
ATOM 1565 O O . ARG A 1 190 ? -10.918 5.608 19.627 1.00 72.88 190 ARG A O 1
ATOM 1572 N N . GLY A 1 191 ? -12.579 5.429 18.128 1.00 74.75 191 GLY A N 1
ATOM 1573 C CA . GLY A 1 191 ? -12.810 4.000 18.268 1.00 74.75 191 GLY A CA 1
ATOM 1574 C C . GLY A 1 191 ? -13.700 3.493 17.144 1.00 74.75 191 GLY A C 1
ATOM 1575 O O . GLY A 1 191 ? -14.508 4.246 16.598 1.00 74.75 191 GLY A O 1
ATOM 1576 N N . VAL A 1 192 ? -13.566 2.215 16.808 1.00 76.94 192 VAL A N 1
ATOM 1577 C CA . VAL A 1 192 ? -14.478 1.517 15.899 1.00 76.94 192 VAL A CA 1
ATOM 1578 C C . VAL A 1 192 ? -14.894 0.212 16.554 1.00 76.94 192 VAL A C 1
ATOM 1580 O O . VAL A 1 192 ? -14.046 -0.562 16.989 1.00 76.94 192 VAL A O 1
ATOM 1583 N N . VAL A 1 193 ? -16.200 -0.033 16.614 1.00 76.44 193 VAL A N 1
ATOM 1584 C CA . VAL A 1 193 ? -16.765 -1.305 17.069 1.00 76.44 193 VAL A CA 1
ATOM 1585 C C . VAL A 1 193 ? -17.349 -2.021 15.865 1.00 76.44 193 VAL A C 1
ATOM 1587 O O . VAL A 1 193 ? -18.363 -1.596 15.315 1.00 76.44 193 VAL A O 1
ATOM 1590 N N . TRP A 1 194 ? -16.724 -3.112 15.438 1.00 77.50 194 TRP A N 1
ATOM 1591 C CA . TRP A 1 194 ? -17.223 -3.909 14.322 1.00 77.50 194 TRP A CA 1
ATOM 1592 C C . TRP A 1 194 ? -18.398 -4.792 14.776 1.00 77.50 194 TRP A C 1
ATOM 1594 O O . TRP A 1 194 ? -18.237 -5.655 15.629 1.00 77.50 194 TRP A O 1
ATOM 1604 N N . GLN A 1 195 ? -19.581 -4.594 14.190 1.00 61.34 195 GLN A N 1
ATOM 1605 C CA . GLN A 1 195 ? -20.742 -5.486 14.341 1.00 61.34 195 GLN A CA 1
ATOM 1606 C C . GLN A 1 195 ? -20.568 -6.777 13.534 1.00 61.34 195 GLN A C 1
ATOM 1608 O O . GLN A 1 195 ? -20.998 -7.852 13.942 1.00 61.34 195 GLN A O 1
ATOM 1613 N N . ARG A 1 196 ? -19.943 -6.664 12.360 1.00 61.31 196 ARG A N 1
ATOM 1614 C CA . ARG A 1 196 ? -19.501 -7.783 11.532 1.00 61.31 196 ARG A CA 1
ATOM 1615 C C . ARG A 1 196 ? -18.076 -7.462 11.132 1.00 61.31 196 ARG A C 1
ATOM 1617 O O . ARG A 1 196 ? -17.869 -6.436 10.488 1.00 61.31 196 ARG A O 1
ATOM 1624 N N . GLU A 1 197 ? -17.130 -8.287 11.569 1.00 64.38 197 GLU A N 1
ATOM 1625 C CA . GLU A 1 197 ? -15.687 -8.035 11.479 1.00 64.38 197 GLU A CA 1
ATOM 1626 C C . GLU A 1 197 ? -15.308 -7.410 10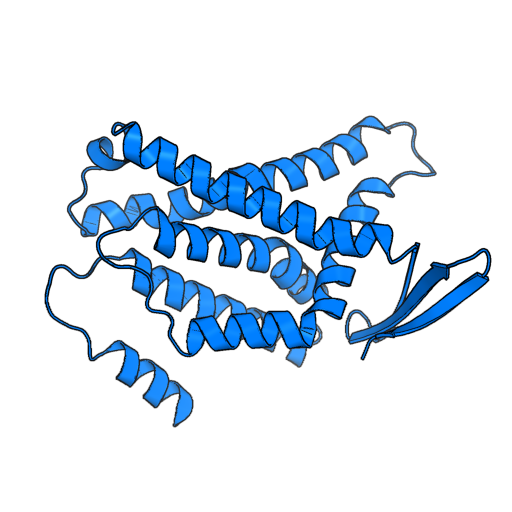.126 1.00 64.38 197 GLU A C 1
ATOM 1628 O O . GLU A 1 197 ? -15.530 -8.015 9.078 1.00 64.38 197 GLU A O 1
ATOM 1633 N N . LEU A 1 198 ? -14.808 -6.165 10.165 1.00 59.66 198 LEU A N 1
ATOM 1634 C CA . LEU A 1 198 ? -14.353 -5.364 9.012 1.00 59.66 198 LEU A CA 1
ATOM 1635 C C . LEU A 1 198 ? -15.411 -5.023 7.940 1.00 59.66 198 LEU A C 1
ATOM 1637 O O . LEU A 1 198 ? -15.070 -4.464 6.901 1.00 59.66 198 LEU A O 1
ATOM 1641 N N . ARG A 1 199 ? -16.689 -5.354 8.163 1.00 64.69 199 ARG A N 1
ATOM 1642 C CA . ARG A 1 199 ? -17.774 -5.238 7.165 1.00 64.69 199 ARG A CA 1
ATOM 1643 C C . ARG A 1 199 ? -18.874 -4.271 7.556 1.00 64.69 199 ARG A C 1
ATOM 1645 O O . ARG A 1 199 ? -19.442 -3.626 6.692 1.00 64.69 199 ARG A O 1
ATOM 1652 N N . LYS A 1 200 ? -19.227 -4.245 8.837 1.00 66.56 200 LYS A N 1
ATOM 1653 C CA . LYS A 1 200 ? -20.177 -3.293 9.412 1.00 66.56 200 LYS A CA 1
ATOM 1654 C C . LYS A 1 200 ? -19.681 -2.938 10.785 1.00 66.56 200 LYS A C 1
ATOM 1656 O O . LYS A 1 200 ? -19.350 -3.833 11.563 1.00 66.56 200 LYS A O 1
ATOM 1661 N N . GLY A 1 201 ? -19.624 -1.659 11.087 1.00 73.88 201 GLY A N 1
ATOM 1662 C CA . GLY A 1 201 ? -19.166 -1.206 12.385 1.00 73.88 201 GLY A CA 1
ATOM 1663 C C . GLY A 1 201 ? -19.735 0.146 12.729 1.00 73.88 201 GLY A C 1
ATOM 1664 O O . GLY 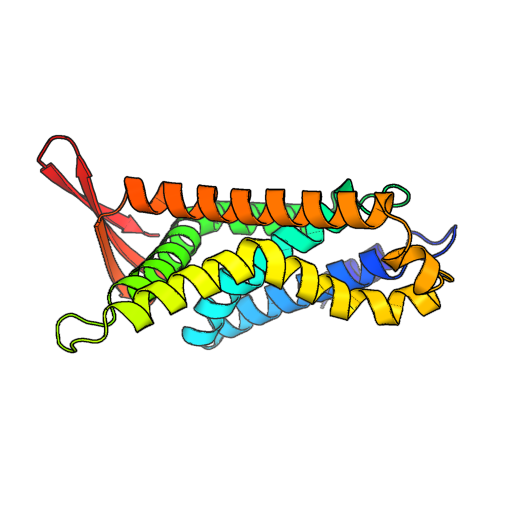A 1 201 ? -20.284 0.830 11.879 1.00 73.88 201 GLY A O 1
ATOM 1665 N N . ILE A 1 202 ? -19.599 0.510 13.989 1.00 77.12 202 ILE A N 1
ATOM 1666 C CA . ILE A 1 202 ? -19.949 1.822 14.492 1.00 77.12 202 ILE A CA 1
ATOM 1667 C C . ILE A 1 202 ? -18.634 2.545 14.744 1.00 77.12 202 ILE A C 1
ATOM 1669 O O . ILE A 1 202 ? -17.836 2.120 15.582 1.00 77.12 202 ILE A O 1
ATOM 1673 N N . ALA A 1 203 ? -18.399 3.620 14.001 1.00 78.56 203 ALA A N 1
ATOM 1674 C CA . ALA A 1 203 ? -17.270 4.502 14.238 1.00 78.56 203 ALA A CA 1
ATOM 1675 C C . ALA A 1 203 ? -17.676 5.567 15.259 1.00 78.56 203 ALA A C 1
ATOM 1677 O O . ALA A 1 203 ? -18.724 6.196 15.110 1.00 78.56 203 ALA A O 1
ATOM 1678 N N . VAL A 1 204 ? -16.851 5.776 16.282 1.00 79.38 204 VAL A N 1
ATOM 1679 C CA . VAL A 1 204 ? -17.102 6.729 17.367 1.00 79.38 204 VAL A CA 1
ATOM 1680 C C . VAL A 1 204 ? -16.092 7.864 17.294 1.00 79.38 204 VAL A C 1
ATOM 1682 O O . VAL A 1 204 ? -14.888 7.634 17.148 1.00 79.38 204 VAL A O 1
ATOM 1685 N N . TRP A 1 205 ? -16.573 9.097 17.423 1.00 82.31 205 TRP A N 1
ATOM 1686 C CA . TRP A 1 205 ? -15.729 10.285 17.466 1.00 82.31 205 TRP A CA 1
ATOM 1687 C C . TRP A 1 205 ? -16.266 11.359 18.399 1.00 82.31 205 TRP A C 1
ATOM 1689 O O . TRP A 1 205 ? -17.438 11.363 18.760 1.00 82.31 205 TRP A O 1
ATOM 1699 N N . TYR A 1 206 ? -15.397 12.291 18.781 1.00 76.81 206 TYR A N 1
ATOM 1700 C CA . TYR A 1 206 ? -15.783 13.458 19.567 1.00 76.81 206 TYR A CA 1
ATOM 1701 C C . TYR A 1 206 ? -15.851 14.688 18.665 1.00 76.81 206 TYR A C 1
ATOM 1703 O O . TYR A 1 206 ? -14.895 14.991 17.956 1.00 76.81 206 TYR A O 1
ATOM 1711 N N . SER A 1 207 ? -16.973 15.404 18.721 1.00 79.75 207 SER A N 1
ATOM 1712 C CA . SER A 1 207 ? -17.159 16.720 18.099 1.00 79.75 207 SER A CA 1
ATOM 1713 C C . SER A 1 207 ? -17.835 17.622 19.117 1.00 79.75 207 SER A C 1
ATOM 1715 O O . SER A 1 207 ? -18.876 17.248 19.655 1.00 79.75 207 SER A O 1
ATOM 1717 N N . ASP A 1 208 ? -17.251 18.789 19.388 1.00 81.75 208 ASP A N 1
ATOM 1718 C CA . ASP A 1 208 ? -17.849 19.826 20.245 1.00 81.75 208 ASP A CA 1
ATOM 1719 C C . ASP A 1 208 ? -18.222 19.335 21.658 1.00 81.75 208 ASP A C 1
ATOM 1721 O O . ASP A 1 208 ? -19.266 19.679 22.204 1.00 81.75 208 ASP A O 1
ATOM 1725 N N . GLY A 1 209 ? -17.387 18.470 22.245 1.00 78.12 209 GLY A N 1
ATOM 1726 C CA . GLY A 1 209 ? -17.629 17.885 23.572 1.00 78.12 209 GLY A CA 1
ATOM 1727 C C . GLY A 1 209 ? -18.685 16.772 23.607 1.00 78.12 209 GLY A C 1
ATOM 1728 O O . GLY A 1 209 ? -18.926 16.205 24.669 1.00 78.12 209 GLY A O 1
ATOM 1729 N N . ILE A 1 210 ? -19.278 16.411 22.464 1.00 80.75 210 ILE A N 1
ATOM 1730 C CA . ILE A 1 210 ? -20.289 15.355 22.347 1.00 80.75 210 ILE A CA 1
ATOM 1731 C C . ILE A 1 210 ? -19.678 14.139 21.643 1.00 80.75 210 ILE A C 1
ATOM 1733 O O . ILE A 1 210 ? -19.062 14.260 20.579 1.00 80.75 210 ILE A O 1
ATOM 1737 N N . ALA A 1 211 ? -19.870 12.954 22.227 1.00 82.12 211 ALA A N 1
ATOM 1738 C CA . ALA A 1 211 ? -19.551 11.689 21.574 1.00 82.12 211 ALA A CA 1
ATOM 1739 C C . ALA A 1 211 ? -20.609 11.387 20.500 1.00 82.12 211 ALA A C 1
ATOM 1741 O O . ALA A 1 211 ? -21.802 11.316 20.792 1.00 82.12 211 ALA A O 1
ATOM 1742 N N . ARG A 1 212 ? -20.169 11.222 19.254 1.00 81.38 212 ARG A N 1
ATOM 1743 C CA . ARG A 1 212 ? -20.995 10.854 18.102 1.00 81.38 212 ARG A CA 1
ATOM 1744 C C . ARG A 1 212 ? -20.617 9.459 17.629 1.00 81.38 212 ARG A C 1
ATOM 1746 O O . ARG A 1 212 ? -19.460 9.058 17.732 1.00 81.38 212 ARG A O 1
ATOM 1753 N N . ALA A 1 213 ? -21.598 8.742 17.103 1.00 82.25 213 ALA A N 1
ATOM 1754 C CA . ALA A 1 213 ? -21.427 7.408 16.560 1.00 82.25 213 ALA A CA 1
ATOM 1755 C C . ALA A 1 213 ? -22.165 7.315 15.219 1.00 82.25 213 ALA A C 1
ATOM 1757 O O . ALA A 1 213 ? -23.278 7.830 15.105 1.00 82.25 213 ALA A O 1
ATOM 1758 N N . ALA A 1 214 ? -21.555 6.692 14.213 1.00 80.12 214 ALA A N 1
ATOM 1759 C CA . ALA A 1 214 ? -22.211 6.434 12.934 1.00 80.12 214 ALA A CA 1
ATOM 1760 C C . ALA A 1 214 ? -21.867 5.056 12.390 1.00 80.12 214 ALA A C 1
ATOM 1762 O O . ALA A 1 214 ? -20.764 4.545 12.601 1.00 80.12 214 ALA A O 1
ATOM 1763 N N . ASP A 1 215 ? -22.827 4.500 11.660 1.00 76.81 215 ASP A N 1
ATOM 1764 C CA . ASP A 1 215 ? -22.666 3.236 10.966 1.00 76.81 215 ASP A CA 1
ATOM 1765 C C . ASP A 1 215 ? -21.696 3.384 9.790 1.00 76.81 215 ASP A C 1
ATOM 1767 O O . ASP A 1 215 ? -21.780 4.304 8.972 1.00 76.81 215 ASP A O 1
ATOM 1771 N N . ILE A 1 216 ? -20.777 2.434 9.710 1.00 69.75 216 ILE A N 1
ATOM 1772 C CA . ILE A 1 216 ? -19.917 2.168 8.569 1.00 69.75 216 ILE A CA 1
ATOM 1773 C C . ILE A 1 216 ? -20.669 1.138 7.725 1.00 69.75 216 ILE A C 1
ATOM 1775 O O . ILE A 1 216 ? -20.859 -0.003 8.165 1.00 69.75 216 ILE A O 1
ATOM 1779 N N . ILE A 1 217 ? -21.131 1.574 6.553 1.00 61.78 217 ILE A N 1
ATOM 1780 C CA . ILE A 1 217 ? -21.824 0.747 5.555 1.00 61.78 217 ILE A CA 1
ATOM 1781 C C . ILE A 1 217 ? -20.811 0.219 4.544 1.00 61.78 217 ILE A C 1
ATOM 1783 O O . ILE A 1 217 ? -19.921 1.010 4.152 1.00 61.78 217 ILE A O 1
#

Secondary structure (DSSP, 8-state):
-HHHHHHHHHTTS--SS---SHHHHHHHHHHHHHHHHHHHHHHT-HHHHHHIIIIIHHHHHHHHHHHHHT-TTS-----HHHHHHHHHHHHTHHHHHHHHHHHHHHHHHS-SSSS-HHHHHHHHHHHHHIIIIIHHHHHHHHHHHHHTTTT--HHHHHS-HHHHHHHHHHHHHHHHHHHHHHHHHHHH-SEEEEEETTTEEEEEEEETTEEEEEEE-